Protein AF-A0A7X7J009-F1 (afdb_monomer)

Radius of gyration: 24.16 Å; Cα contacts (8 Å, |Δi|>4): 373; chains: 1; bounding box: 63×48×71 Å

pLDDT: mean 91.13, std 12.16, range [42.78, 98.75]

Mean predicted aligned error: 6.08 Å

Foldseek 3Di:
DPDPDDDLQDQDPCNLVVVVVVLVVQVVPPDPPDDDFRLSVQLVVLLVVVCVPPVPDDLDPSVPDGDPQSVVSVVLSVCVSVVPDLEQFEWAEEPQVQDTPDAQKDPWDDDDLKIKIKGLHFAFAADDPRHDPVSCVVVVSNRRHGPYKAAYADRPFAKKFKDWPHDGQDIGTNVCNNVIDGPCVGCPDPSNVLNNVLVVLVVLLVVLVVLLVVVVPDDDDDPDDDPSVPDHSVNSVVVSVVSVVVNVVSRGRDIIIIMIGGDDPPDDDD

Sequence (270 aa):
PEAKTYGYKYAAIDYDTTLEQYSRWLVGLKEPNVLVVDLYSTMNEHLRKRRTAQVSFSLQRDGIHPDPTGHWLMAQTLLTAWKAPNAAGGVQIDAGRGTVLAGQVTNLKKEGPGLFFEWQSPLPMPMDPKWDAESIRIEDVEEHLNEYRLAVKGLPPGRYRLVAGDEEFATVGAVQLAAGVSLLDFERFPANRAAARLLSLVHDRQRLLYAAWRRSVGKWTSTESDSLNRASVEDLKQQVEELDQQIDLLRQPQPIRLRIELIPAGSRPV

Solvent-accessible surface area (backbone atoms only — not comparable to full-atom values): 15483 Å² total; per-residue (Å²): 130,93,71,93,65,87,51,77,95,56,65,60,95,58,45,65,60,52,51,48,52,52,48,55,50,54,69,61,55,83,48,88,96,57,87,73,80,68,56,66,61,55,54,52,50,51,50,53,62,48,33,75,83,35,74,85,64,69,48,28,92,71,75,72,58,60,40,66,41,36,50,45,56,48,50,52,53,50,38,57,74,71,62,52,68,24,69,30,42,48,40,31,34,35,56,67,80,71,40,79,77,42,56,61,65,43,78,75,42,79,49,84,81,22,36,36,32,33,31,56,37,49,46,45,70,57,77,65,88,75,40,52,66,69,57,47,59,74,65,40,45,47,75,59,52,32,29,34,34,43,23,42,31,63,57,66,90,51,42,29,40,35,26,52,72,93,43,76,44,48,75,48,42,38,68,50,31,42,73,42,36,65,50,78,82,27,68,70,32,66,47,52,47,51,19,48,49,44,48,52,48,52,51,53,35,50,53,36,51,51,54,32,50,56,59,72,77,46,95,72,82,75,93,65,96,53,84,73,76,76,58,50,59,64,57,33,50,52,54,36,51,57,43,48,55,52,47,61,61,64,63,43,61,42,83,41,44,38,38,38,41,64,56,64,95,86,69,76,88,128

Nearest PDB structures (foldseek):
  7br2-assembly3_C  TM=8.650E-01  e=1.110E-12  Bacteroides thetaiotaomicron
  8trh-assembly1_2  TM=4.978E-01  e=4.891E+00  Homo sapiens
  5jo1-assembly1_B  TM=1.879E-01  e=9.391E-01  Arabidopsis thaliana
  4lga-assembly1_B  TM=1.752E-01  e=1.419E+00  Arabidopsis thaliana
  5vsr-assembly1_B  TM=1.694E-01  e=4.611E+00  Arabidopsis thaliana

Structure (mmCIF, N/CA/C/O backbone):
data_AF-A0A7X7J009-F1
#
_entry.id   AF-A0A7X7J009-F1
#
loop_
_atom_site.group_PDB
_atom_site.id
_atom_site.type_symbol
_atom_site.label_atom_id
_atom_site.label_alt_id
_atom_site.label_comp_id
_atom_site.label_asym_id
_atom_site.label_entity_id
_atom_site.label_seq_id
_atom_site.pdbx_PDB_ins_code
_atom_site.Cartn_x
_atom_site.Cartn_y
_atom_site.Cartn_z
_atom_site.occupancy
_atom_site.B_iso_or_equiv
_atom_site.auth_seq_id
_atom_site.auth_comp_id
_atom_site.auth_asym_id
_atom_site.auth_atom_id
_atom_site.pdbx_PDB_model_num
ATOM 1 N N . PRO A 1 1 ? 13.047 0.053 -42.988 1.00 58.31 1 PRO A N 1
ATOM 2 C CA . PRO A 1 1 ? 13.381 1.448 -43.371 1.00 58.31 1 PRO A CA 1
ATOM 3 C C . PRO A 1 1 ? 14.857 1.768 -43.087 1.00 58.31 1 PRO A C 1
ATOM 5 O O . PRO A 1 1 ? 15.368 1.338 -42.059 1.00 58.31 1 PRO A O 1
ATOM 8 N N . GLU A 1 2 ? 15.540 2.483 -43.990 1.00 67.38 2 GLU A N 1
ATOM 9 C CA . GLU A 1 2 ? 16.923 2.946 -43.783 1.00 67.38 2 GLU A CA 1
ATOM 10 C C . GLU A 1 2 ? 16.966 4.004 -42.666 1.00 67.38 2 GLU A C 1
ATOM 12 O O . GLU A 1 2 ? 16.662 5.179 -42.884 1.00 67.38 2 GLU A O 1
ATOM 17 N N . ALA A 1 3 ? 17.292 3.592 -41.440 1.00 65.38 3 ALA A N 1
ATOM 18 C CA . ALA A 1 3 ? 17.418 4.511 -40.315 1.00 65.38 3 ALA A CA 1
ATOM 19 C C . ALA A 1 3 ? 18.779 5.223 -40.367 1.00 65.38 3 ALA A C 1
ATOM 21 O O . ALA A 1 3 ? 19.830 4.588 -40.307 1.00 65.38 3 ALA A O 1
ATOM 22 N N . LYS A 1 4 ? 18.762 6.560 -40.449 1.00 71.69 4 LYS A N 1
ATOM 23 C CA . LYS A 1 4 ? 19.977 7.397 -40.382 1.00 71.69 4 LYS A CA 1
ATOM 24 C C . LYS A 1 4 ? 20.566 7.470 -38.969 1.00 71.69 4 LYS A C 1
ATOM 26 O O . LYS A 1 4 ? 21.747 7.761 -38.811 1.00 71.69 4 LYS A O 1
ATOM 31 N N . THR A 1 5 ? 19.746 7.219 -37.951 1.00 67.19 5 THR A N 1
ATOM 32 C CA . THR A 1 5 ? 20.115 7.211 -36.534 1.00 67.19 5 THR A CA 1
ATOM 33 C C . THR A 1 5 ? 19.303 6.144 -35.803 1.00 67.19 5 THR A C 1
ATOM 35 O O . THR A 1 5 ? 18.111 5.986 -36.055 1.00 67.19 5 THR A O 1
ATOM 38 N N . TYR A 1 6 ? 19.945 5.432 -34.877 1.00 64.62 6 TYR A N 1
ATOM 39 C CA . TYR A 1 6 ? 19.297 4.471 -33.982 1.00 64.62 6 TYR A CA 1
ATOM 40 C C . TYR A 1 6 ? 19.275 5.046 -32.562 1.00 64.62 6 TYR A C 1
ATOM 42 O O . TYR A 1 6 ? 20.266 5.625 -32.115 1.00 64.62 6 TYR A O 1
ATOM 50 N N . GLY A 1 7 ? 18.159 4.909 -31.844 1.00 66.81 7 GLY A N 1
ATOM 51 C CA . GLY A 1 7 ? 18.065 5.307 -30.438 1.00 66.81 7 GLY A CA 1
ATOM 52 C C . GLY A 1 7 ? 16.639 5.599 -29.981 1.00 66.81 7 GLY A C 1
ATOM 53 O O . GLY A 1 7 ? 15.728 5.695 -30.797 1.00 66.81 7 GLY A O 1
ATOM 54 N N . TYR A 1 8 ? 16.465 5.797 -28.670 1.00 68.00 8 TYR A N 1
ATOM 55 C CA . TYR A 1 8 ? 15.154 5.960 -28.023 1.00 68.00 8 TYR A CA 1
ATOM 56 C C . TYR A 1 8 ? 14.292 7.085 -28.625 1.00 68.00 8 TYR A C 1
ATOM 58 O O . TYR A 1 8 ? 13.071 7.011 -28.634 1.00 68.00 8 TYR A O 1
ATOM 66 N N . LYS A 1 9 ? 14.939 8.113 -29.186 1.00 71.00 9 LYS A N 1
ATOM 67 C CA . LYS A 1 9 ? 14.285 9.254 -29.843 1.00 71.00 9 LYS A CA 1
ATOM 68 C C . LYS A 1 9 ? 13.575 8.886 -31.153 1.00 71.00 9 LYS A C 1
ATOM 70 O O . LYS A 1 9 ? 12.750 9.661 -31.621 1.00 71.00 9 LYS A O 1
ATOM 75 N N . TYR A 1 10 ? 13.920 7.742 -31.746 1.00 73.19 10 TYR A N 1
ATOM 76 C CA . TYR A 1 10 ? 13.411 7.252 -33.027 1.00 73.19 10 TYR A CA 1
ATOM 77 C C . TYR A 1 10 ? 13.214 5.732 -32.947 1.00 73.19 10 TYR A C 1
ATOM 79 O O . TYR A 1 10 ? 13.904 4.968 -33.625 1.00 73.19 10 TYR A O 1
ATOM 87 N N . ALA A 1 11 ? 12.322 5.285 -32.059 1.00 66.25 11 ALA A N 1
ATOM 88 C CA . ALA A 1 11 ? 12.014 3.865 -31.917 1.00 66.25 11 ALA A CA 1
ATOM 89 C C . ALA A 1 11 ? 11.541 3.269 -33.256 1.00 66.25 11 ALA A C 1
ATOM 91 O O . ALA A 1 11 ? 10.806 3.908 -34.013 1.00 66.25 11 ALA A O 1
ATOM 92 N N . ALA A 1 12 ? 11.980 2.044 -33.555 1.00 73.00 12 ALA A N 1
ATOM 93 C CA . ALA A 1 12 ? 11.512 1.324 -34.734 1.00 73.00 12 ALA A CA 1
ATOM 94 C C . ALA A 1 12 ? 9.990 1.102 -34.650 1.00 73.00 12 ALA A C 1
ATOM 96 O O . ALA A 1 12 ? 9.449 0.894 -33.565 1.00 73.00 12 ALA A O 1
ATOM 97 N N . ILE A 1 13 ? 9.298 1.143 -35.793 1.00 76.75 13 ILE A N 1
ATOM 98 C CA . ILE A 1 13 ? 7.826 1.019 -35.856 1.00 76.75 13 ILE A CA 1
ATOM 99 C C . ILE A 1 13 ? 7.351 -0.323 -35.270 1.00 76.75 13 ILE A C 1
ATOM 101 O O . ILE A 1 13 ? 6.294 -0.399 -34.656 1.00 76.75 13 ILE A O 1
ATOM 105 N N . ASP A 1 14 ? 8.154 -1.366 -35.437 1.00 83.38 14 ASP A N 1
ATOM 106 C CA . ASP A 1 14 ? 7.944 -2.744 -34.995 1.00 83.38 14 ASP A CA 1
ATOM 107 C C . ASP A 1 14 ? 8.752 -3.096 -33.732 1.00 83.38 14 ASP A C 1
ATOM 109 O O . ASP A 1 14 ? 8.944 -4.271 -33.408 1.00 83.38 14 ASP A O 1
ATOM 113 N N . TYR A 1 15 ? 9.235 -2.086 -32.998 1.00 84.94 15 TYR A N 1
ATOM 114 C CA . TYR A 1 15 ? 10.041 -2.306 -31.798 1.00 84.94 15 TYR A CA 1
ATOM 115 C C . TYR A 1 15 ? 9.293 -3.144 -30.754 1.00 84.94 15 TYR A C 1
ATOM 117 O O . TYR A 1 15 ? 9.857 -4.090 -30.210 1.00 84.94 15 TYR A O 1
ATOM 125 N N . ASP A 1 16 ? 8.004 -2.872 -30.539 1.00 89.06 16 ASP A N 1
ATOM 126 C CA . ASP A 1 16 ? 7.182 -3.645 -29.602 1.00 89.06 16 ASP A CA 1
ATOM 127 C C . ASP A 1 16 ? 6.993 -5.106 -30.053 1.00 89.06 16 ASP A C 1
ATOM 129 O O . ASP A 1 16 ? 7.081 -6.019 -29.239 1.00 89.06 16 ASP A O 1
ATOM 133 N N . THR A 1 17 ? 6.866 -5.360 -31.363 1.00 91.88 17 THR A N 1
ATOM 134 C CA . THR A 1 17 ? 6.834 -6.725 -31.921 1.00 91.88 17 THR A CA 1
ATOM 135 C C . THR A 1 17 ? 8.141 -7.474 -31.665 1.00 91.88 17 THR A C 1
ATOM 137 O O . THR A 1 17 ? 8.136 -8.680 -31.417 1.00 91.88 17 THR A O 1
ATOM 140 N N . THR A 1 18 ? 9.274 -6.772 -31.694 1.00 91.38 18 THR A N 1
ATOM 141 C CA . THR A 1 18 ? 10.568 -7.357 -31.321 1.00 91.38 18 THR A CA 1
ATOM 142 C C . THR A 1 18 ? 10.607 -7.699 -29.828 1.00 91.38 18 THR A C 1
ATOM 144 O O . THR A 1 18 ? 11.034 -8.795 -29.463 1.00 91.38 18 THR A O 1
ATOM 147 N N . LEU A 1 19 ? 10.125 -6.803 -28.959 1.00 93.44 19 LEU A N 1
ATOM 148 C CA . LEU A 1 19 ? 10.032 -7.062 -27.518 1.00 93.44 19 LEU A CA 1
ATOM 149 C C . LEU A 1 19 ? 9.102 -8.242 -27.199 1.00 93.44 19 LEU A C 1
ATOM 151 O O . LEU A 1 19 ? 9.438 -9.056 -26.340 1.00 93.44 19 LEU A O 1
ATOM 155 N N . GLU A 1 20 ? 7.996 -8.391 -27.930 1.00 95.50 20 GLU A N 1
ATOM 156 C CA . GLU A 1 20 ? 7.095 -9.539 -27.809 1.00 95.50 20 GLU A CA 1
ATOM 157 C C . GLU A 1 20 ? 7.818 -10.861 -28.095 1.00 95.50 20 GLU A C 1
ATOM 159 O O . GLU A 1 20 ? 7.680 -11.828 -27.344 1.00 95.50 20 GLU A O 1
ATOM 164 N N . GLN A 1 21 ? 8.615 -10.917 -29.168 1.00 95.75 21 GLN A N 1
ATOM 165 C CA . GLN A 1 21 ? 9.375 -12.119 -29.521 1.00 95.75 21 GLN A CA 1
ATOM 166 C C . GLN A 1 21 ? 10.389 -12.486 -28.434 1.00 95.75 21 GLN A C 1
ATOM 168 O O . GLN A 1 21 ? 10.490 -13.660 -28.071 1.00 95.75 21 GLN A O 1
ATOM 173 N N . TYR A 1 22 ? 11.093 -11.497 -27.872 1.00 95.50 22 TYR A N 1
ATOM 174 C CA . TYR A 1 22 ? 11.998 -11.728 -26.747 1.00 95.50 22 TYR A CA 1
ATOM 175 C C . TYR A 1 22 ? 11.259 -12.185 -25.491 1.00 95.50 22 TYR A C 1
ATOM 177 O O . TYR A 1 22 ? 11.723 -13.121 -24.844 1.00 95.50 22 TYR A O 1
ATOM 185 N N . SER A 1 23 ? 10.107 -11.588 -25.165 1.00 95.81 23 SER A N 1
ATOM 186 C CA . SER A 1 23 ? 9.283 -12.041 -24.039 1.00 95.81 23 SER A CA 1
ATOM 187 C C . SER A 1 23 ? 8.868 -13.505 -24.221 1.00 95.81 23 SER A C 1
ATOM 189 O O . SER A 1 23 ? 9.154 -14.336 -23.359 1.00 95.81 23 SER A O 1
ATOM 191 N N . ARG A 1 24 ? 8.306 -13.869 -25.383 1.00 95.81 24 ARG A N 1
ATOM 192 C CA . ARG A 1 24 ? 7.910 -15.256 -25.686 1.00 95.81 24 ARG A CA 1
ATOM 193 C C . ARG A 1 24 ? 9.080 -16.231 -25.587 1.00 95.81 24 ARG A C 1
ATOM 195 O O . ARG A 1 24 ? 8.908 -17.333 -25.070 1.00 95.81 24 ARG A O 1
ATOM 202 N N . TRP A 1 25 ? 10.256 -15.839 -26.076 1.00 95.75 25 TRP A N 1
ATOM 203 C CA . TRP A 1 25 ? 11.460 -16.655 -25.958 1.00 95.75 25 TRP A CA 1
ATOM 204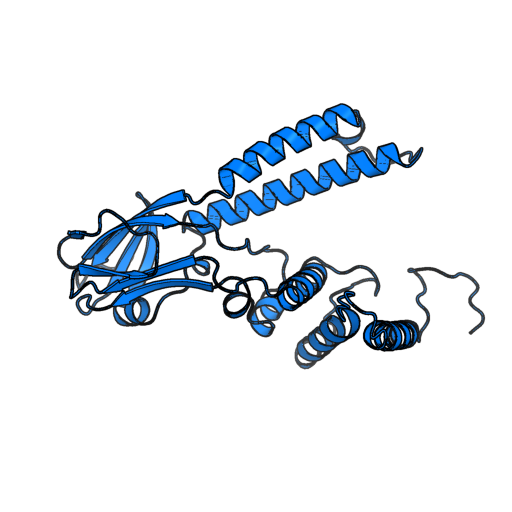 C C . TRP A 1 25 ? 11.869 -16.849 -24.494 1.00 95.75 25 TRP A C 1
ATOM 206 O O . TRP A 1 25 ? 12.033 -17.992 -24.076 1.00 95.75 25 TRP A O 1
ATOM 216 N N . LEU A 1 26 ? 11.954 -15.768 -23.707 1.00 94.56 26 LEU A N 1
ATOM 217 C CA . LEU A 1 26 ? 12.319 -15.814 -22.287 1.00 94.56 26 LEU A CA 1
ATOM 218 C C . LEU A 1 26 ? 11.328 -16.645 -21.468 1.00 94.56 26 LEU A C 1
ATOM 220 O O . LEU A 1 26 ? 11.747 -17.505 -20.704 1.00 94.56 26 LEU A O 1
ATOM 224 N N . VAL A 1 27 ? 10.021 -16.445 -21.646 1.00 92.94 27 VAL A N 1
ATOM 225 C CA . VAL A 1 27 ? 8.976 -17.240 -20.971 1.00 92.94 27 VAL A CA 1
ATOM 226 C C . VAL A 1 27 ? 9.033 -18.713 -21.399 1.00 92.94 27 VAL A C 1
ATOM 228 O O . VAL A 1 27 ? 8.697 -19.609 -20.626 1.00 92.94 27 VAL A O 1
ATOM 231 N N . GLY A 1 28 ? 9.493 -18.981 -22.623 1.00 93.12 28 GLY A N 1
ATOM 232 C CA . GLY A 1 28 ? 9.738 -20.325 -23.137 1.00 93.12 28 GLY A CA 1
ATOM 233 C C . GLY A 1 28 ? 10.983 -21.014 -22.567 1.00 93.12 28 GLY A C 1
ATOM 234 O O . GLY A 1 28 ? 11.098 -22.234 -22.722 1.00 93.12 28 GLY A O 1
ATOM 235 N N . LEU A 1 29 ? 11.893 -20.285 -21.902 1.00 87.00 29 LEU A N 1
ATOM 236 C CA . LEU A 1 29 ? 13.066 -20.850 -21.231 1.00 87.00 29 LEU A CA 1
ATOM 237 C C . LEU A 1 29 ? 12.603 -21.646 -20.005 1.00 87.00 29 LEU A C 1
ATOM 239 O O . LEU A 1 29 ? 12.497 -21.133 -18.895 1.00 87.00 29 LEU A O 1
ATOM 243 N N . LYS A 1 30 ? 12.308 -22.932 -20.207 1.00 82.38 30 LYS A N 1
ATOM 244 C CA . LYS A 1 30 ? 11.990 -23.894 -19.139 1.00 82.38 30 LYS A CA 1
ATOM 245 C C . LYS A 1 30 ? 13.258 -24.321 -18.391 1.00 82.38 30 LYS A C 1
ATOM 247 O O . LYS A 1 30 ? 13.535 -25.512 -18.264 1.00 82.38 30 LYS A O 1
ATOM 252 N N . GLU A 1 31 ? 14.035 -23.348 -17.931 1.00 90.69 31 GLU A N 1
ATOM 253 C CA . GLU A 1 31 ? 15.285 -23.585 -17.218 1.00 90.69 31 GLU A CA 1
ATOM 254 C C . GLU A 1 31 ? 15.005 -23.962 -15.755 1.00 90.69 31 GLU A C 1
ATOM 256 O O . GLU A 1 31 ? 14.273 -23.248 -15.056 1.00 90.69 31 GLU A O 1
ATOM 261 N N . PRO A 1 32 ? 15.566 -25.077 -15.254 1.00 91.69 32 PRO A N 1
ATOM 262 C CA . PRO A 1 32 ? 15.406 -25.462 -13.860 1.00 91.69 32 PRO A CA 1
ATOM 263 C C . PRO A 1 32 ? 15.857 -24.345 -12.911 1.00 91.69 32 PRO A C 1
ATOM 265 O O . PRO A 1 32 ? 16.953 -23.806 -13.044 1.00 91.69 32 PRO A O 1
ATOM 268 N N . ASN A 1 33 ? 15.031 -24.044 -11.906 1.00 90.06 33 ASN A N 1
ATOM 269 C CA . ASN A 1 33 ? 15.293 -23.033 -10.871 1.00 90.06 33 ASN A CA 1
ATOM 270 C C . ASN A 1 33 ? 15.408 -21.579 -11.368 1.00 90.06 33 ASN A C 1
ATOM 272 O O . ASN A 1 33 ? 15.871 -20.721 -10.618 1.00 90.06 33 ASN A O 1
ATOM 276 N N . VAL A 1 34 ? 14.957 -21.276 -12.588 1.00 92.25 34 VAL A N 1
ATOM 277 C CA . VAL A 1 34 ? 14.861 -19.899 -13.089 1.00 92.25 34 VAL A CA 1
ATOM 278 C C . VAL A 1 34 ? 13.397 -19.466 -13.093 1.00 92.25 34 VAL A C 1
ATOM 280 O O . VAL A 1 34 ? 12.562 -20.058 -13.773 1.00 92.25 34 VAL A O 1
ATOM 283 N N . LEU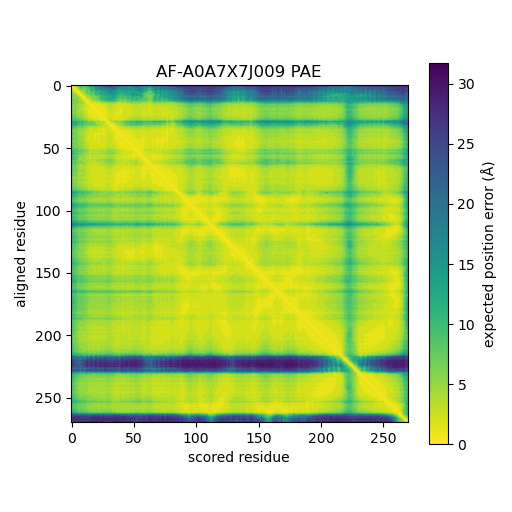 A 1 35 ? 13.076 -18.416 -12.333 1.00 92.69 35 LEU A N 1
ATOM 284 C CA . LEU A 1 35 ? 11.775 -17.753 -12.406 1.00 92.69 35 LEU A CA 1
ATOM 285 C C . LEU A 1 35 ? 11.831 -16.664 -13.478 1.00 92.69 35 LEU A C 1
ATOM 287 O O . LEU A 1 35 ? 12.577 -15.695 -13.339 1.00 92.69 35 LEU A O 1
ATOM 291 N N . VAL A 1 36 ? 11.008 -16.804 -14.514 1.00 94.69 36 VAL A N 1
ATOM 292 C CA . VAL A 1 36 ? 10.804 -15.767 -15.529 1.00 94.69 36 VAL A CA 1
ATOM 293 C C . VAL A 1 36 ? 9.472 -15.071 -15.265 1.00 94.69 36 VAL A C 1
ATOM 295 O O . VAL A 1 36 ? 8.445 -15.730 -15.117 1.00 94.69 36 VAL A O 1
ATOM 298 N N . VAL A 1 37 ? 9.494 -13.738 -15.204 1.00 95.69 37 VAL A N 1
ATOM 299 C CA . VAL A 1 37 ? 8.310 -12.896 -14.983 1.00 95.69 37 VAL A CA 1
ATOM 300 C C . VAL A 1 37 ? 8.058 -12.049 -16.228 1.00 95.69 37 VAL A C 1
ATOM 302 O O . VAL A 1 37 ? 8.908 -11.251 -16.622 1.00 95.69 37 VAL A O 1
ATOM 305 N N . ASP A 1 38 ? 6.893 -12.220 -16.853 1.00 95.94 38 ASP A N 1
ATOM 306 C CA . ASP A 1 38 ? 6.542 -11.558 -18.113 1.00 95.94 38 ASP A CA 1
ATOM 307 C C . ASP A 1 38 ? 5.973 -10.150 -17.890 1.00 95.94 38 ASP A C 1
ATOM 309 O O . ASP A 1 38 ? 4.764 -9.917 -17.912 1.00 95.94 38 ASP A O 1
ATOM 313 N N . LEU A 1 39 ? 6.868 -9.184 -17.680 1.00 96.31 39 LEU A N 1
ATOM 314 C CA . LEU A 1 39 ? 6.481 -7.776 -17.561 1.00 96.31 39 LEU A CA 1
ATOM 315 C C . LEU A 1 39 ? 5.877 -7.225 -18.862 1.00 96.31 39 LEU A C 1
ATOM 317 O O . LEU A 1 39 ? 5.008 -6.355 -18.804 1.00 96.31 39 LEU A O 1
ATOM 321 N N . TYR A 1 40 ? 6.313 -7.731 -20.022 1.00 96.12 40 TYR A N 1
ATOM 322 C CA . TYR A 1 40 ? 5.851 -7.260 -21.328 1.00 96.12 40 TYR A CA 1
ATOM 323 C C . TYR A 1 40 ? 4.343 -7.470 -21.482 1.00 96.12 40 TYR A C 1
ATOM 325 O O . TYR A 1 40 ? 3.614 -6.517 -21.773 1.00 96.12 40 TYR A O 1
ATOM 333 N N . SER A 1 41 ? 3.865 -8.697 -21.253 1.00 96.56 41 SER A N 1
ATOM 334 C CA . SER A 1 41 ? 2.443 -9.013 -21.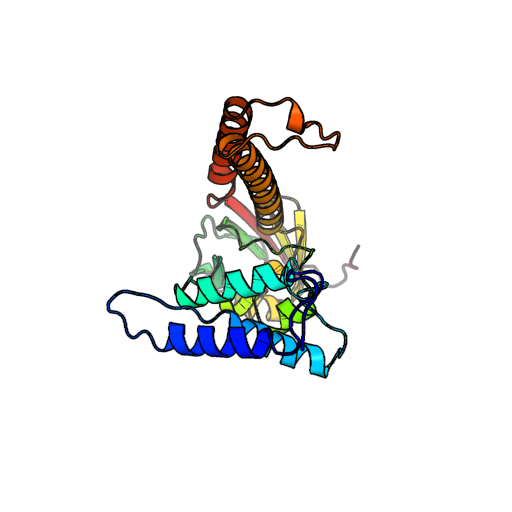411 1.00 96.56 41 SER A CA 1
ATOM 335 C C . SER A 1 41 ? 1.588 -8.280 -20.383 1.00 96.56 41 SER A C 1
ATOM 337 O O . SER A 1 41 ? 0.567 -7.700 -20.759 1.00 96.56 41 SER A O 1
ATOM 339 N N . THR A 1 42 ? 2.021 -8.231 -19.117 1.00 96.19 42 THR A N 1
ATOM 340 C CA . THR A 1 42 ? 1.269 -7.560 -18.045 1.00 96.19 42 THR A CA 1
ATOM 341 C C . THR A 1 42 ? 1.109 -6.064 -18.305 1.00 96.19 42 THR A C 1
ATOM 343 O O . THR A 1 42 ? -0.005 -5.539 -18.249 1.00 96.19 42 THR A O 1
ATOM 346 N N . MET A 1 43 ? 2.191 -5.363 -18.661 1.00 96.81 43 MET A N 1
ATOM 347 C CA . MET A 1 43 ? 2.117 -3.929 -18.959 1.00 96.81 43 MET A CA 1
ATOM 348 C C . MET A 1 43 ? 1.239 -3.647 -20.185 1.00 96.81 43 MET A C 1
ATOM 350 O O . MET A 1 43 ? 0.419 -2.725 -20.157 1.00 96.81 43 MET A O 1
ATOM 354 N N . ASN A 1 44 ? 1.353 -4.456 -21.244 1.00 96.12 44 ASN A N 1
ATOM 355 C CA . ASN A 1 44 ? 0.536 -4.299 -22.448 1.00 96.12 44 ASN A CA 1
ATOM 356 C C . ASN A 1 44 ? -0.945 -4.621 -22.213 1.00 96.12 44 ASN A C 1
ATOM 358 O O . ASN A 1 44 ? -1.818 -3.978 -22.801 1.00 96.12 44 ASN A O 1
ATOM 362 N N . GLU A 1 45 ? -1.262 -5.588 -21.353 1.00 97.50 45 GLU A N 1
ATOM 363 C CA . GLU A 1 45 ? -2.641 -5.855 -20.948 1.00 97.50 45 GLU A CA 1
ATOM 364 C C . GLU A 1 45 ? -3.242 -4.682 -20.179 1.00 97.50 45 GLU A C 1
ATOM 366 O O . GLU A 1 45 ? -4.346 -4.238 -20.509 1.00 97.50 45 GLU A O 1
ATOM 371 N N . HIS A 1 46 ? -2.506 -4.133 -19.216 1.00 97.88 46 HIS A N 1
ATOM 372 C CA . HIS A 1 46 ? -2.958 -2.962 -18.479 1.00 97.88 46 HIS A CA 1
ATOM 373 C C . HIS A 1 46 ? -3.176 -1.756 -19.406 1.00 97.88 46 HIS A C 1
ATOM 375 O O . HIS A 1 46 ? -4.220 -1.102 -19.348 1.00 97.88 46 HIS A O 1
ATOM 381 N N . LEU A 1 47 ? -2.242 -1.494 -20.329 1.00 97.06 47 LEU A N 1
ATOM 382 C CA . LEU A 1 47 ? -2.397 -0.450 -21.348 1.00 97.06 47 LEU A CA 1
ATOM 383 C C . LEU A 1 47 ? -3.658 -0.657 -22.192 1.00 97.06 47 LEU A C 1
ATOM 385 O O . LEU A 1 47 ? -4.389 0.306 -22.430 1.00 97.06 47 LEU A O 1
ATOM 389 N N . ARG A 1 48 ? -3.945 -1.894 -22.621 1.00 97.50 48 ARG A N 1
ATOM 390 C CA . ARG A 1 48 ? -5.177 -2.225 -23.355 1.00 97.50 48 ARG A CA 1
ATOM 391 C C . ARG A 1 48 ? -6.423 -1.893 -22.534 1.00 97.50 48 ARG A C 1
ATOM 393 O O . ARG A 1 48 ? -7.299 -1.215 -23.064 1.00 97.50 48 ARG A O 1
ATOM 400 N N . LYS A 1 49 ? -6.477 -2.294 -21.256 1.00 97.81 49 LYS A N 1
ATOM 401 C CA . LYS A 1 49 ? -7.589 -1.972 -20.337 1.00 97.81 49 LYS A CA 1
ATOM 402 C C . LYS A 1 49 ? -7.772 -0.461 -20.190 1.00 97.81 49 LYS A C 1
ATOM 404 O O . LYS A 1 49 ? -8.869 0.051 -20.361 1.00 97.81 49 LYS A O 1
ATOM 409 N N . ARG A 1 50 ? -6.694 0.287 -19.956 1.00 97.75 50 ARG A N 1
ATOM 410 C CA . ARG A 1 50 ? -6.758 1.749 -19.804 1.00 97.75 50 ARG A CA 1
ATOM 411 C C . ARG A 1 50 ? -7.199 2.476 -21.065 1.00 97.75 50 ARG A C 1
ATOM 413 O O . ARG A 1 50 ? -7.943 3.454 -20.992 1.00 97.75 50 ARG A O 1
ATOM 420 N N . ARG A 1 51 ? -6.777 1.983 -22.228 1.00 97.44 51 ARG A N 1
ATOM 421 C CA . ARG A 1 51 ? -7.108 2.583 -23.522 1.00 97.44 51 ARG A CA 1
ATOM 422 C C . ARG A 1 51 ? -8.539 2.329 -23.982 1.00 97.44 51 ARG A C 1
ATOM 424 O O . ARG A 1 51 ? -8.973 3.026 -24.896 1.00 97.44 51 ARG A O 1
ATOM 431 N N . THR A 1 52 ? -9.298 1.434 -23.338 1.00 96.62 52 THR A N 1
ATOM 432 C CA . THR A 1 52 ? -10.746 1.331 -23.602 1.00 96.62 52 THR A CA 1
ATOM 433 C C . THR A 1 52 ? -11.492 2.585 -23.146 1.00 96.62 52 THR A C 1
ATOM 435 O O . THR A 1 52 ? -12.460 2.975 -23.791 1.00 96.62 52 THR A O 1
ATOM 438 N N . ALA A 1 53 ? -11.039 3.225 -22.061 1.00 95.62 53 ALA A N 1
ATOM 439 C CA . ALA A 1 53 ? -11.618 4.462 -21.535 1.00 95.62 53 ALA A CA 1
ATOM 440 C C . ALA A 1 53 ? -10.871 5.718 -22.017 1.00 95.62 53 ALA A C 1
ATOM 442 O O . ALA A 1 53 ? -11.493 6.741 -22.294 1.00 95.62 53 ALA A O 1
ATOM 443 N N . GLN A 1 54 ? -9.542 5.650 -22.145 1.00 96.31 54 GLN A N 1
ATOM 444 C CA . GLN A 1 54 ? -8.704 6.784 -22.535 1.00 96.31 54 GLN A CA 1
ATOM 445 C C . GLN A 1 54 ? -7.650 6.358 -23.563 1.00 96.31 54 GLN A C 1
ATOM 447 O O . GLN A 1 54 ? -6.552 5.933 -23.212 1.00 96.31 54 GLN A O 1
ATOM 452 N N . VAL A 1 55 ? -7.955 6.528 -24.852 1.00 95.88 55 VAL A N 1
ATOM 453 C CA . VAL A 1 55 ? -7.084 6.110 -25.973 1.00 95.88 55 VAL A CA 1
ATOM 454 C C . VAL A 1 55 ? -5.663 6.689 -25.880 1.00 95.88 55 VAL A C 1
ATOM 456 O O . VAL A 1 55 ? -4.698 6.017 -26.235 1.00 95.88 55 VAL A O 1
ATOM 459 N N . SER A 1 56 ? -5.517 7.915 -25.368 1.00 94.88 56 SER A N 1
ATOM 460 C CA . SER A 1 56 ? -4.225 8.595 -25.198 1.00 94.88 56 SER A CA 1
ATOM 461 C C . SER A 1 56 ? -3.446 8.179 -23.946 1.00 94.88 56 SER A C 1
ATOM 463 O O . SER A 1 56 ? -2.355 8.701 -23.718 1.00 94.88 56 SER A O 1
ATOM 465 N N . PHE A 1 57 ? -3.978 7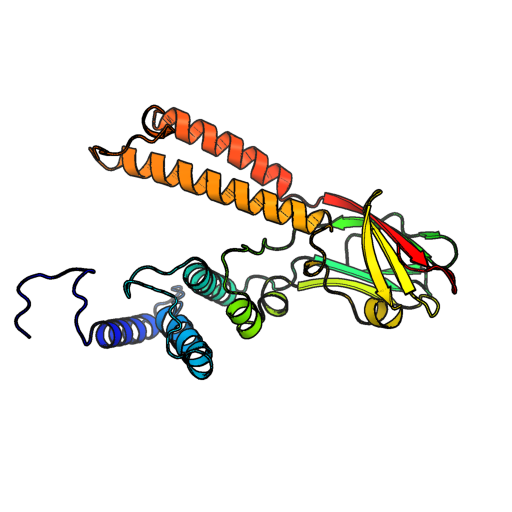.265 -23.126 1.00 97.00 57 PHE A N 1
ATOM 466 C CA . PHE A 1 57 ? -3.284 6.792 -21.935 1.00 97.00 57 PHE A CA 1
ATOM 467 C C . PHE A 1 57 ? -1.950 6.138 -22.311 1.00 97.00 57 PHE A C 1
ATOM 469 O O . PHE A 1 57 ? -1.844 5.365 -23.276 1.00 97.00 57 PHE A O 1
ATOM 476 N N . SER A 1 58 ? -0.921 6.448 -21.531 1.00 95.00 58 SER A N 1
ATOM 477 C CA . SER A 1 58 ? 0.403 5.863 -21.666 1.00 95.00 58 SER A CA 1
ATOM 478 C C . SER A 1 58 ? 1.041 5.729 -20.295 1.00 95.00 58 SER A C 1
ATOM 480 O O . SER A 1 58 ? 0.931 6.643 -19.486 1.00 95.00 58 SER A O 1
ATOM 482 N N . LEU A 1 59 ? 1.747 4.621 -20.089 1.00 95.75 59 LEU A N 1
ATOM 483 C CA . LEU A 1 59 ? 2.667 4.427 -18.970 1.00 95.75 59 LEU A CA 1
ATOM 484 C C . LEU A 1 59 ? 4.076 4.929 -19.313 1.00 95.75 59 LEU A C 1
ATOM 486 O O . LEU A 1 59 ? 4.933 4.956 -18.449 1.00 95.75 59 LEU A O 1
ATOM 490 N N . GLN A 1 60 ? 4.347 5.261 -20.581 1.00 91.94 60 GLN A N 1
ATOM 491 C CA . GLN A 1 60 ? 5.672 5.601 -21.111 1.00 91.94 60 GLN A CA 1
ATOM 492 C C . GLN A 1 60 ? 5.524 6.732 -22.132 1.00 91.94 60 GLN A C 1
ATOM 494 O O . GLN A 1 60 ? 5.162 6.509 -23.290 1.00 91.94 60 GLN A O 1
ATOM 499 N N . ARG A 1 61 ? 5.745 7.984 -21.719 1.00 87.12 61 ARG A N 1
ATOM 500 C CA . ARG A 1 61 ? 5.456 9.153 -22.580 1.00 87.12 61 ARG A CA 1
ATOM 501 C C . ARG A 1 61 ? 6.367 9.235 -23.804 1.00 87.12 61 ARG A C 1
ATOM 503 O O . ARG A 1 61 ? 5.939 9.736 -24.837 1.00 87.12 61 ARG A O 1
ATOM 510 N N . ASP A 1 62 ? 7.591 8.733 -23.689 1.00 85.62 62 ASP A N 1
ATOM 511 C CA . ASP A 1 62 ? 8.564 8.636 -24.781 1.00 85.62 62 ASP A CA 1
ATOM 512 C C . ASP A 1 62 ? 8.588 7.249 -25.448 1.00 85.62 62 ASP A C 1
ATOM 514 O O . ASP A 1 62 ? 9.454 6.972 -26.273 1.00 85.62 62 ASP A O 1
ATOM 518 N N . GLY A 1 63 ? 7.643 6.375 -25.080 1.00 84.19 63 GLY A N 1
ATOM 519 C CA . GLY A 1 63 ? 7.541 5.003 -25.569 1.00 84.19 63 GLY A CA 1
ATOM 520 C C . GLY A 1 63 ? 8.545 4.022 -24.961 1.00 84.19 63 GLY A C 1
ATOM 521 O O . GLY A 1 63 ? 8.552 2.866 -25.373 1.00 84.19 63 GLY A O 1
ATOM 522 N N . ILE A 1 64 ? 9.400 4.451 -24.021 1.00 85.94 64 ILE A N 1
ATOM 523 C CA . ILE A 1 64 ? 10.486 3.617 -23.486 1.00 85.94 64 ILE A CA 1
ATOM 524 C C . ILE A 1 64 ? 10.540 3.636 -21.957 1.00 85.94 64 ILE A C 1
ATOM 526 O O . ILE A 1 64 ? 10.604 2.568 -21.352 1.00 85.94 64 ILE A O 1
ATOM 530 N N . HIS A 1 65 ? 10.486 4.797 -21.306 1.00 91.12 65 HIS A N 1
ATOM 531 C CA . HIS A 1 65 ? 10.682 4.900 -19.856 1.00 91.12 65 HIS A CA 1
ATOM 532 C C . HIS A 1 65 ? 9.346 4.908 -19.108 1.00 91.12 65 HIS A C 1
ATOM 534 O O . HIS A 1 65 ? 8.546 5.824 -19.332 1.00 91.12 65 HIS A O 1
ATOM 540 N N . PRO A 1 66 ? 9.075 3.910 -18.240 1.00 96.12 66 PRO A N 1
ATOM 541 C CA . PRO A 1 66 ? 7.857 3.890 -17.446 1.00 96.12 66 PRO A CA 1
ATOM 542 C C . PRO A 1 66 ? 7.771 5.100 -16.516 1.00 96.12 66 PRO A C 1
ATOM 544 O O . PRO A 1 66 ? 8.760 5.542 -15.935 1.00 96.12 66 PRO A O 1
ATOM 547 N N . ASP A 1 67 ? 6.571 5.637 -16.369 1.00 96.81 67 ASP A N 1
ATOM 548 C CA . ASP A 1 67 ? 6.233 6.597 -15.334 1.00 96.81 67 ASP A CA 1
ATOM 549 C C . ASP A 1 67 ? 6.080 5.881 -13.970 1.00 96.81 67 ASP A C 1
ATOM 551 O O . ASP A 1 67 ? 6.241 4.655 -13.887 1.00 96.81 67 ASP A O 1
ATOM 555 N N . PRO A 1 68 ? 5.792 6.602 -12.869 1.00 97.00 68 PRO A N 1
ATOM 556 C CA . PRO A 1 68 ? 5.622 5.976 -11.559 1.00 97.00 68 PRO A CA 1
ATOM 557 C C . PRO A 1 68 ? 4.576 4.853 -11.530 1.00 97.00 68 PRO A C 1
ATOM 559 O O . PRO A 1 68 ? 4.791 3.847 -10.855 1.00 97.00 68 PRO A O 1
ATOM 562 N N . THR A 1 69 ? 3.481 4.981 -12.285 1.00 97.62 69 THR A N 1
ATOM 563 C CA . THR A 1 69 ? 2.449 3.938 -12.392 1.00 97.62 69 THR A CA 1
ATOM 564 C C . THR A 1 69 ? 2.990 2.725 -13.139 1.00 97.62 69 THR A C 1
ATOM 566 O O . THR A 1 69 ? 2.802 1.595 -12.703 1.00 97.62 69 THR A O 1
ATOM 569 N N . GLY A 1 70 ? 3.710 2.936 -14.243 1.00 97.81 70 GLY A N 1
ATOM 570 C CA . GLY A 1 70 ? 4.347 1.857 -14.994 1.00 97.81 70 GLY A CA 1
ATOM 571 C C . GLY A 1 70 ? 5.377 1.093 -14.159 1.00 97.81 70 GLY A C 1
ATOM 572 O O . GLY A 1 70 ? 5.379 -0.136 -14.161 1.00 97.81 70 GLY A O 1
ATOM 573 N N . HIS A 1 71 ? 6.197 1.803 -13.380 1.00 97.62 71 HIS A N 1
ATOM 574 C CA . HIS A 1 71 ? 7.121 1.183 -12.427 1.00 97.62 71 HIS A CA 1
ATOM 575 C C . HIS A 1 71 ? 6.396 0.395 -11.327 1.00 97.62 71 HIS A C 1
ATOM 577 O O . HIS A 1 71 ? 6.846 -0.695 -10.972 1.00 97.62 71 HIS A O 1
ATOM 583 N N . TRP A 1 72 ? 5.264 0.895 -10.825 1.00 96.94 72 TRP A N 1
ATOM 584 C CA . TRP A 1 72 ? 4.423 0.149 -9.888 1.00 96.94 72 TRP A CA 1
ATOM 585 C C . TRP A 1 72 ? 3.864 -1.139 -10.506 1.00 96.94 72 TRP A C 1
ATOM 587 O O . TRP A 1 72 ? 3.984 -2.200 -9.899 1.00 96.94 72 TRP A O 1
ATOM 597 N N . LEU A 1 73 ? 3.352 -1.091 -11.741 1.00 97.69 73 LEU A N 1
ATOM 598 C CA . LEU A 1 73 ? 2.864 -2.280 -12.453 1.00 97.69 73 LEU A CA 1
ATOM 599 C C . LEU A 1 73 ? 3.959 -3.349 -12.596 1.00 97.69 73 LEU A C 1
ATOM 601 O O . LEU A 1 73 ? 3.708 -4.544 -12.428 1.00 97.69 73 LEU A O 1
ATOM 605 N N . MET A 1 74 ? 5.199 -2.930 -12.855 1.00 98.19 74 MET A N 1
ATOM 606 C CA . MET A 1 74 ? 6.337 -3.849 -12.870 1.00 98.19 74 MET A CA 1
ATOM 607 C C . MET A 1 74 ? 6.585 -4.458 -11.483 1.00 98.19 74 MET A C 1
ATOM 609 O O . MET A 1 74 ? 6.736 -5.674 -11.365 1.00 98.19 74 MET A O 1
ATOM 613 N N . ALA A 1 75 ? 6.588 -3.632 -10.433 1.00 96.94 75 ALA A N 1
ATOM 614 C CA . ALA A 1 75 ? 6.806 -4.076 -9.060 1.00 96.94 75 ALA A CA 1
ATOM 615 C C . ALA A 1 75 ? 5.727 -5.064 -8.585 1.00 96.94 75 ALA A C 1
ATOM 617 O O . ALA A 1 75 ? 6.074 -6.136 -8.094 1.00 96.94 75 ALA A O 1
ATOM 618 N N . GLN A 1 76 ? 4.437 -4.771 -8.792 1.00 96.19 76 GLN A N 1
ATOM 619 C CA . GLN A 1 76 ? 3.349 -5.680 -8.407 1.00 96.19 76 GLN A CA 1
ATOM 620 C C . GLN A 1 76 ? 3.431 -7.024 -9.143 1.00 96.19 76 GLN A C 1
ATOM 622 O O . GLN A 1 76 ? 3.134 -8.066 -8.559 1.00 96.19 76 GLN A O 1
ATOM 627 N N . THR A 1 77 ? 3.880 -7.027 -10.405 1.00 97.19 77 THR A N 1
ATOM 628 C CA . THR A 1 77 ? 4.011 -8.260 -11.195 1.00 97.19 77 THR A CA 1
ATOM 629 C C . THR A 1 77 ? 5.101 -9.152 -10.603 1.00 97.19 77 THR A C 1
ATOM 631 O O . THR A 1 77 ? 4.913 -10.361 -10.466 1.00 97.19 77 THR A O 1
ATOM 634 N N . LEU A 1 78 ? 6.221 -8.552 -10.185 1.00 97.19 78 LEU A N 1
ATOM 635 C CA . LEU A 1 78 ? 7.292 -9.257 -9.481 1.00 97.19 78 LEU A CA 1
ATOM 636 C C . LEU A 1 78 ? 6.831 -9.766 -8.110 1.00 97.19 78 LEU A C 1
ATOM 638 O O . LEU A 1 78 ? 7.034 -10.938 -7.805 1.00 97.19 78 LEU A O 1
ATOM 642 N N . LEU A 1 79 ? 6.167 -8.924 -7.310 1.00 96.44 79 LEU A N 1
ATOM 643 C CA . LEU A 1 79 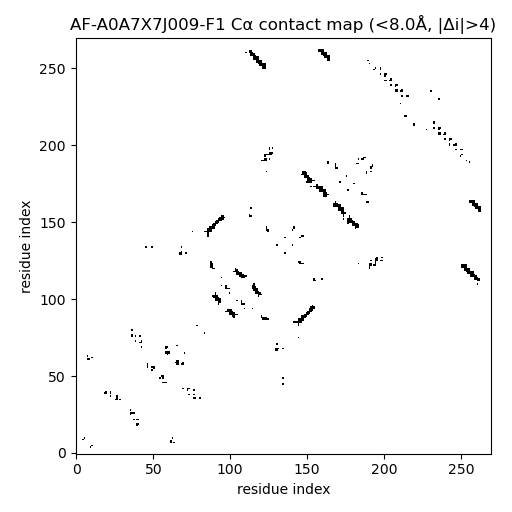? 5.633 -9.305 -5.996 1.00 96.44 79 LEU A CA 1
ATOM 644 C C . LEU A 1 79 ? 4.653 -10.479 -6.103 1.00 96.44 79 LEU A C 1
ATOM 646 O O . LEU A 1 79 ? 4.760 -11.442 -5.344 1.00 96.44 79 LEU A O 1
ATOM 650 N N . THR A 1 80 ? 3.762 -10.445 -7.093 1.00 94.81 80 THR A N 1
ATOM 651 C CA . THR A 1 80 ? 2.816 -11.532 -7.375 1.00 94.81 80 THR A CA 1
ATOM 652 C C . THR A 1 80 ? 3.551 -12.817 -7.755 1.00 94.81 80 THR A C 1
ATOM 654 O O . THR A 1 80 ? 3.261 -13.881 -7.209 1.00 94.81 80 THR A O 1
ATOM 657 N N . ALA A 1 81 ? 4.552 -12.737 -8.638 1.00 95.25 81 ALA A N 1
ATOM 658 C CA . ALA A 1 81 ? 5.351 -13.898 -9.031 1.00 95.25 81 ALA A CA 1
ATOM 659 C C . ALA A 1 81 ? 6.149 -14.495 -7.857 1.00 95.25 81 ALA A C 1
ATOM 661 O O . ALA A 1 81 ? 6.291 -15.715 -7.754 1.00 95.25 81 ALA A O 1
ATOM 662 N N . TRP A 1 82 ? 6.623 -13.648 -6.940 1.00 95.88 82 TRP A N 1
ATOM 663 C CA . TRP A 1 82 ? 7.274 -14.059 -5.694 1.00 95.88 82 TRP A CA 1
ATOM 664 C C . TRP A 1 82 ? 6.305 -14.519 -4.606 1.00 95.88 82 TRP A C 1
ATOM 666 O O . TRP A 1 82 ? 6.759 -14.957 -3.550 1.00 95.88 82 TRP A O 1
ATOM 676 N N . LYS A 1 83 ? 4.991 -14.473 -4.861 1.00 94.94 83 LYS A N 1
ATOM 677 C CA . LYS A 1 83 ? 3.940 -14.817 -3.896 1.00 94.94 83 LYS A CA 1
ATOM 678 C C . LYS A 1 83 ? 4.060 -13.995 -2.613 1.00 94.94 83 LYS A C 1
ATOM 680 O O . LYS A 1 83 ? 3.948 -14.535 -1.511 1.00 94.94 83 LYS A O 1
ATOM 685 N N . ALA A 1 84 ? 4.326 -12.699 -2.767 1.00 94.56 84 ALA A N 1
ATOM 686 C CA . ALA A 1 84 ? 4.248 -11.765 -1.659 1.00 94.56 84 ALA A CA 1
ATOM 687 C C . ALA A 1 84 ? 2.867 -11.888 -0.984 1.00 94.56 84 ALA A C 1
ATOM 689 O O . ALA A 1 84 ? 1.867 -12.086 -1.680 1.00 94.56 84 ALA A O 1
ATOM 690 N N . PRO A 1 85 ? 2.798 -11.828 0.356 1.00 92.19 85 PRO A N 1
ATOM 691 C CA . PRO A 1 85 ? 1.523 -11.882 1.054 1.00 92.19 85 PRO A CA 1
ATOM 692 C C . PRO A 1 85 ? 0.669 -10.670 0.673 1.00 92.19 85 PRO A C 1
ATOM 694 O O . PRO A 1 85 ? 1.190 -9.566 0.526 1.00 92.19 85 PRO A O 1
ATOM 697 N N . ASN A 1 86 ? -0.641 -10.877 0.555 1.00 91.69 86 ASN A N 1
ATOM 698 C CA . ASN A 1 86 ? -1.586 -9.789 0.317 1.00 91.69 86 ASN A CA 1
ATOM 699 C C . ASN A 1 86 ? -1.884 -8.992 1.596 1.00 91.69 86 ASN A C 1
ATOM 701 O O . ASN A 1 86 ? -2.082 -7.784 1.539 1.00 91.69 86 ASN A O 1
ATOM 705 N N . ALA A 1 87 ? -1.897 -9.657 2.754 1.00 91.81 87 ALA A N 1
ATOM 706 C CA . ALA A 1 87 ? -2.216 -9.044 4.033 1.00 91.81 87 ALA A CA 1
ATOM 707 C C . ALA A 1 87 ? -1.064 -8.173 4.548 1.00 91.81 87 ALA A C 1
ATOM 709 O O . ALA A 1 87 ? -0.032 -8.677 5.000 1.00 91.81 87 ALA A O 1
ATOM 710 N N . ALA A 1 88 ? -1.291 -6.863 4.557 1.00 93.69 88 ALA A N 1
ATOM 711 C CA . ALA A 1 88 ? -0.440 -5.896 5.235 1.00 93.69 88 ALA A CA 1
ATOM 712 C C . ALA A 1 88 ? -0.651 -5.917 6.757 1.00 93.69 88 ALA A C 1
ATOM 714 O O . ALA A 1 88 ? 0.270 -5.648 7.526 1.00 93.69 88 ALA A O 1
ATOM 715 N N . GLY A 1 89 ? -1.863 -6.249 7.211 1.00 95.38 89 GLY A N 1
ATOM 716 C CA . GLY A 1 89 ? -2.202 -6.353 8.627 1.00 95.38 89 GLY A CA 1
ATOM 717 C C . GLY A 1 89 ? -3.686 -6.144 8.892 1.00 95.38 89 GLY A C 1
ATOM 718 O O . GLY A 1 89 ? -4.453 -5.766 8.022 1.00 95.38 89 GLY A O 1
ATOM 719 N N . GLY A 1 90 ? -4.131 -6.377 10.117 1.00 96.62 90 GLY A N 1
ATOM 720 C CA . GLY A 1 90 ? -5.519 -6.099 10.449 1.00 96.62 90 GLY A CA 1
ATOM 721 C C . GLY A 1 90 ? -5.918 -6.605 11.814 1.00 96.62 90 GLY A C 1
ATOM 722 O O . GLY A 1 90 ? -5.178 -7.338 12.477 1.00 96.62 90 GLY A O 1
ATOM 723 N N . VAL A 1 91 ? -7.109 -6.191 12.224 1.00 98.31 91 VAL A N 1
ATOM 724 C CA . VAL A 1 91 ? -7.700 -6.546 13.510 1.00 98.31 91 VAL A CA 1
ATOM 725 C C . VAL A 1 91 ? -9.127 -7.016 13.292 1.00 98.31 91 VAL A C 1
ATOM 727 O O . VAL A 1 91 ? -9.917 -6.350 12.623 1.00 98.31 91 VAL A O 1
ATOM 730 N N . GLN A 1 92 ? -9.467 -8.148 13.903 1.00 98.62 92 GLN A N 1
ATOM 731 C CA . GLN A 1 92 ? -10.837 -8.640 13.977 1.00 98.62 92 GLN A CA 1
ATOM 732 C C . GLN A 1 92 ? -11.217 -8.839 15.444 1.00 98.62 92 GLN A C 1
ATOM 734 O O . GLN A 1 92 ? -10.554 -9.592 16.158 1.00 98.62 92 GLN A O 1
ATOM 739 N N . ILE A 1 93 ? -12.277 -8.174 15.906 1.00 98.75 93 ILE A N 1
ATOM 740 C CA . ILE A 1 93 ? -12.759 -8.242 17.294 1.00 98.75 93 ILE A CA 1
ATOM 741 C C . ILE A 1 93 ? -14.242 -8.620 17.314 1.00 98.75 93 ILE A C 1
ATOM 743 O O . ILE A 1 93 ? -15.052 -8.094 16.551 1.00 98.75 93 ILE A O 1
ATOM 747 N N . ASP A 1 94 ? -14.611 -9.500 18.241 1.00 98.19 94 ASP A N 1
ATOM 748 C CA . ASP A 1 94 ? -15.996 -9.696 18.667 1.00 98.19 94 ASP A CA 1
ATOM 749 C C . ASP A 1 94 ? -16.220 -8.914 19.968 1.00 98.19 94 ASP A C 1
ATOM 751 O O . ASP A 1 94 ? -15.824 -9.340 21.055 1.00 98.19 94 ASP A O 1
ATOM 755 N N . ALA A 1 95 ? -16.838 -7.739 19.853 1.00 97.00 95 ALA A N 1
ATOM 756 C CA . ALA A 1 95 ? -17.149 -6.856 20.971 1.00 97.00 95 ALA A CA 1
ATOM 757 C C . ALA A 1 95 ? -18.221 -7.447 21.899 1.00 97.00 95 ALA A C 1
ATOM 759 O O . ALA A 1 95 ? -18.219 -7.178 23.103 1.00 97.00 95 ALA A O 1
ATOM 760 N N . GLY A 1 96 ? -19.126 -8.271 21.357 1.00 93.75 96 GLY A N 1
ATOM 761 C CA . GLY A 1 96 ? -20.166 -8.945 22.129 1.00 93.75 96 GLY A CA 1
ATOM 762 C C . GLY A 1 96 ? -19.542 -9.880 23.158 1.00 93.75 96 GLY A C 1
ATOM 763 O O . GLY A 1 96 ? -19.841 -9.780 24.352 1.00 93.75 96 GLY A O 1
ATOM 764 N N . ARG A 1 97 ? -18.595 -10.704 22.695 1.00 94.81 97 ARG A N 1
ATOM 765 C CA . ARG A 1 97 ? -17.834 -11.666 23.506 1.00 94.81 97 ARG A CA 1
ATOM 766 C C . ARG A 1 97 ? -16.627 -11.061 24.225 1.00 94.81 97 ARG A C 1
ATOM 768 O O . ARG A 1 97 ? -16.140 -11.664 25.174 1.00 94.81 97 ARG A O 1
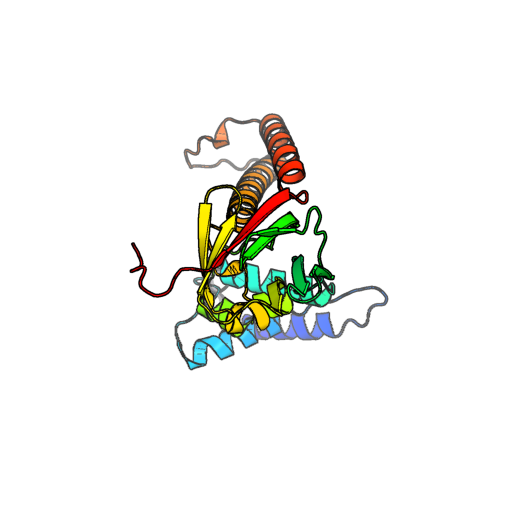ATOM 775 N N . GLY A 1 98 ? -16.153 -9.892 23.795 1.00 95.06 98 GLY A N 1
ATOM 776 C CA . GLY A 1 98 ? -14.933 -9.273 24.318 1.00 95.06 98 GLY A CA 1
ATOM 777 C C . GLY A 1 98 ? -13.667 -10.037 23.922 1.00 95.06 98 GLY A C 1
ATOM 778 O O . GLY A 1 98 ? -12.744 -10.144 24.723 1.00 95.06 98 GLY A O 1
ATOM 779 N N . THR A 1 99 ? -13.635 -10.607 22.714 1.00 97.44 99 THR A N 1
ATOM 780 C CA . THR A 1 99 ? -12.545 -11.480 22.249 1.00 97.44 99 THR A CA 1
ATOM 781 C C . THR A 1 99 ? -11.898 -10.955 20.975 1.00 97.44 99 THR A C 1
ATOM 783 O O . THR A 1 99 ? -12.590 -10.526 20.051 1.00 97.44 99 THR A O 1
ATOM 786 N N . VAL A 1 100 ? -10.573 -11.067 20.897 1.00 98.44 100 VAL A N 1
ATOM 787 C CA . VAL A 1 100 ? -9.795 -10.838 19.672 1.00 98.44 100 VAL A CA 1
ATOM 788 C C . VAL A 1 100 ? -9.855 -12.105 18.819 1.00 98.44 100 VAL A C 1
ATOM 790 O O . VAL A 1 100 ? -9.570 -13.193 19.313 1.00 98.44 100 VAL A O 1
ATOM 793 N N . LEU A 1 101 ? -10.248 -11.968 17.554 1.00 98.06 101 LEU A N 1
ATOM 794 C CA . LEU A 1 101 ? -10.312 -13.058 16.575 1.00 98.06 101 LEU A CA 1
ATOM 795 C C . LEU A 1 101 ? -9.065 -13.090 15.680 1.00 98.06 101 LEU A C 1
ATOM 797 O O . LEU A 1 101 ? -8.619 -14.168 15.299 1.00 98.06 101 LEU A O 1
ATOM 801 N N . ALA A 1 102 ? -8.501 -11.921 15.362 1.00 97.38 102 ALA A N 1
ATOM 802 C CA . ALA A 1 102 ? -7.267 -11.776 14.594 1.00 97.38 102 ALA A CA 1
ATOM 803 C C . ALA A 1 102 ? -6.557 -10.454 14.926 1.00 97.38 102 ALA A C 1
ATOM 805 O O . ALA A 1 102 ? -7.200 -9.480 15.328 1.00 97.38 102 ALA A O 1
ATOM 806 N N . GLY A 1 103 ? -5.243 -10.421 14.699 1.00 96.44 103 GLY A N 1
ATOM 807 C CA . GLY A 1 103 ? -4.382 -9.265 14.954 1.00 96.44 103 GLY A CA 1
ATOM 808 C C . GLY A 1 103 ? -3.677 -9.316 16.313 1.00 96.44 103 GLY A C 1
ATOM 809 O O . GLY A 1 103 ? -4.136 -9.960 17.256 1.00 96.44 103 GLY A O 1
ATOM 810 N N . GLN A 1 104 ? -2.538 -8.627 16.418 1.00 97.06 104 GLN A N 1
ATOM 811 C CA . GLN A 1 104 ? -1.769 -8.523 17.662 1.00 97.06 104 GLN A CA 1
ATOM 812 C C . GLN A 1 104 ? -2.350 -7.445 18.581 1.00 97.06 104 GLN A C 1
ATOM 814 O O . GLN A 1 104 ? -1.804 -6.347 18.714 1.00 97.06 104 GLN A O 1
ATOM 819 N N . VAL A 1 105 ? -3.497 -7.762 19.176 1.00 98.38 105 VAL A N 1
ATOM 820 C CA . VAL A 1 105 ? -4.232 -6.865 20.067 1.00 98.38 105 VAL A CA 1
ATOM 821 C C . VAL A 1 105 ? -3.970 -7.212 21.529 1.00 98.38 105 VAL A C 1
ATOM 823 O O . VAL A 1 105 ? -4.055 -8.369 21.938 1.00 98.38 105 VAL A O 1
ATOM 826 N N . THR A 1 106 ? -3.714 -6.188 22.334 1.00 98.31 106 THR A N 1
ATOM 827 C CA . THR A 1 106 ? -3.592 -6.260 23.791 1.00 98.31 106 THR A CA 1
ATOM 828 C C . THR A 1 106 ? -4.555 -5.271 24.447 1.00 98.31 106 THR A C 1
ATOM 830 O O . THR A 1 106 ? -5.146 -4.411 23.793 1.00 98.31 106 THR A O 1
ATOM 833 N N . ASN A 1 107 ? -4.752 -5.400 25.763 1.00 97.69 107 ASN A N 1
ATOM 834 C CA . ASN A 1 107 ? -5.524 -4.440 26.561 1.00 97.69 107 ASN A CA 1
ATOM 835 C C . ASN A 1 107 ? -6.961 -4.172 26.061 1.00 97.69 107 ASN A C 1
ATOM 837 O O . ASN A 1 107 ? -7.492 -3.089 26.301 1.00 97.69 107 ASN A O 1
ATOM 841 N N . LEU A 1 108 ? -7.603 -5.155 25.415 1.00 98.44 108 LEU A N 1
ATOM 842 C CA . LEU A 1 108 ? -8.991 -5.048 24.959 1.00 98.44 108 LEU A CA 1
ATOM 843 C C . LEU A 1 108 ? -9.945 -4.870 26.148 1.00 98.44 108 LEU A C 1
ATOM 845 O O . LEU A 1 108 ? -10.024 -5.726 27.031 1.00 98.44 108 LEU A O 1
ATOM 849 N N . LYS A 1 109 ? -10.687 -3.763 26.156 1.00 97.31 109 LYS A N 1
ATOM 850 C CA . LYS A 1 109 ? -11.651 -3.395 27.197 1.00 97.31 109 LYS A CA 1
ATOM 851 C C . LYS A 1 109 ? -12.897 -2.778 26.568 1.00 97.31 109 LYS A C 1
ATOM 853 O O . LYS A 1 109 ? -12.824 -2.114 25.537 1.00 97.31 109 LYS A O 1
ATOM 858 N N . LYS A 1 110 ? -14.048 -2.978 27.212 1.00 95.81 110 LYS A N 1
ATOM 859 C CA . LYS A 1 110 ? -15.270 -2.227 26.897 1.00 95.81 110 LYS A CA 1
ATOM 860 C C . LYS A 1 110 ? -15.191 -0.845 27.538 1.00 95.81 110 LYS A C 1
ATOM 862 O O . LYS A 1 110 ? -14.868 -0.745 28.719 1.00 95.81 110 LYS A O 1
ATOM 867 N N . GLU A 1 111 ? -15.539 0.187 26.781 1.00 91.75 111 GLU A N 1
ATOM 868 C CA . GLU A 1 111 ? -15.661 1.565 27.266 1.00 91.75 111 GLU A CA 1
ATOM 869 C C . GLU A 1 111 ? -17.054 2.091 26.910 1.00 91.75 111 GLU A C 1
ATOM 871 O O . GLU A 1 111 ? -17.321 2.522 25.789 1.00 91.75 111 GLU A O 1
ATOM 876 N N . GLY A 1 112 ? -17.991 1.967 27.857 1.00 88.62 112 GLY A N 1
ATOM 877 C CA . GLY A 1 112 ? -19.408 2.235 27.602 1.00 88.62 112 GLY A CA 1
ATOM 878 C C . GLY A 1 112 ? -19.949 1.373 26.442 1.00 88.62 112 GLY A C 1
ATOM 879 O O . GLY A 1 112 ? -19.782 0.153 26.475 1.00 88.62 112 GLY A O 1
ATOM 880 N N . PRO A 1 113 ? -20.596 1.964 25.418 1.00 91.75 113 PRO A N 1
ATOM 881 C CA . PRO A 1 113 ? -21.049 1.259 24.209 1.00 91.75 113 PRO A CA 1
ATOM 882 C C . PR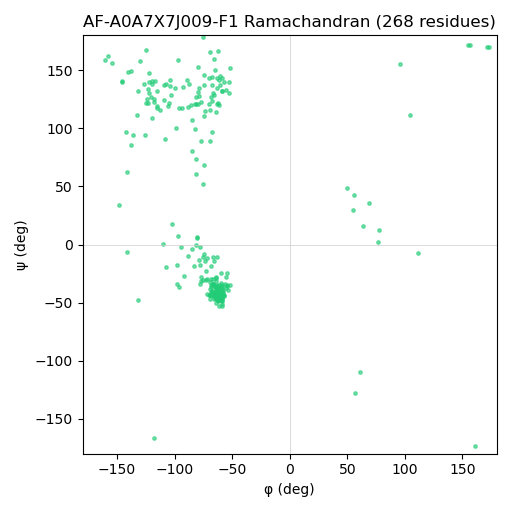O A 1 113 ? -19.937 1.027 23.162 1.00 91.75 113 PRO A C 1
ATOM 884 O O . PRO A 1 113 ? -20.232 0.609 22.038 1.00 91.75 113 PRO A O 1
ATOM 887 N N . GLY A 1 114 ? -18.693 1.361 23.508 1.00 95.44 114 GLY A N 1
ATOM 888 C CA . GLY A 1 114 ? -17.511 1.329 22.663 1.00 95.44 114 GLY A CA 1
ATOM 889 C C . GLY A 1 114 ? -16.429 0.362 23.149 1.00 95.44 114 GLY A C 1
ATOM 890 O O . GLY A 1 114 ? -16.659 -0.484 24.019 1.00 95.44 114 GLY A O 1
ATOM 891 N N . LEU A 1 115 ? -15.230 0.496 22.584 1.00 97.88 115 LEU A N 1
ATOM 892 C CA . LEU A 1 115 ? -14.063 -0.326 22.911 1.00 97.88 115 LEU A CA 1
ATOM 893 C C . LEU A 1 115 ? -12.794 0.516 23.016 1.00 97.88 115 LEU A C 1
ATOM 895 O O . LEU A 1 115 ? -12.613 1.463 22.255 1.00 97.88 115 LEU A O 1
ATOM 899 N N . PHE A 1 116 ? -11.882 0.065 23.869 1.00 98.44 116 PHE A N 1
ATOM 900 C CA . PHE A 1 116 ? -10.478 0.453 23.870 1.00 98.44 116 PHE A CA 1
ATOM 901 C C . PHE A 1 116 ? -9.609 -0.784 23.659 1.00 98.44 116 PHE A C 1
ATOM 903 O O . PHE A 1 116 ? -9.899 -1.847 24.213 1.00 98.44 116 PHE A O 1
ATOM 910 N N . PHE A 1 117 ? -8.538 -0.650 22.882 1.00 98.69 117 PHE A N 1
ATOM 911 C CA . PHE A 1 117 ? -7.504 -1.671 22.764 1.00 98.69 117 PHE A CA 1
ATOM 912 C C . PHE A 1 117 ? -6.182 -1.084 22.267 1.00 98.69 117 PHE A C 1
ATOM 914 O O . PHE A 1 117 ? -6.130 0.007 21.702 1.00 98.69 117 PHE A O 1
ATOM 921 N N . GLU A 1 118 ? -5.101 -1.828 22.463 1.00 98.62 118 GLU A N 1
ATOM 922 C CA . GLU A 1 118 ? -3.792 -1.532 21.888 1.00 98.62 118 GLU A CA 1
ATOM 923 C C . GLU A 1 118 ? -3.488 -2.538 20.780 1.00 98.62 118 GLU A C 1
ATOM 925 O O . GLU A 1 118 ? -3.758 -3.728 20.921 1.00 98.62 118 GLU A O 1
ATOM 930 N N . TRP A 1 119 ? -2.934 -2.066 19.669 1.00 98.31 119 TRP A N 1
ATOM 931 C CA . TRP A 1 119 ? -2.570 -2.895 18.527 1.00 98.31 119 TRP A CA 1
ATOM 932 C C . TRP A 1 119 ? -1.090 -2.715 18.196 1.00 98.31 119 TRP A C 1
ATOM 934 O O . TRP A 1 119 ? -0.643 -1.592 17.973 1.00 98.31 1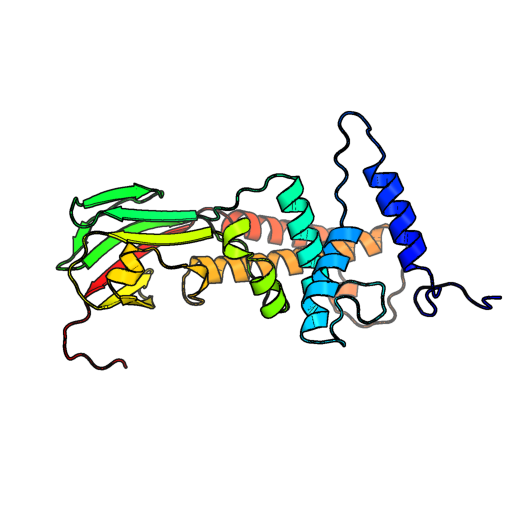19 TRP A O 1
ATOM 944 N N . GLN A 1 120 ? -0.335 -3.817 18.141 1.00 97.88 120 GLN A N 1
ATOM 945 C CA . GLN A 1 120 ? 0.991 -3.838 17.516 1.00 97.88 120 GLN A CA 1
ATOM 946 C C . GLN A 1 120 ? 0.813 -3.883 16.000 1.00 97.88 120 GLN A C 1
ATOM 948 O O . GLN A 1 120 ? 0.675 -4.946 15.391 1.00 97.88 120 GLN A O 1
ATOM 953 N N . SER A 1 121 ? 0.728 -2.700 15.412 1.00 97.19 121 SER A N 1
ATOM 954 C CA . SER A 1 121 ? 0.361 -2.521 14.023 1.00 97.19 121 SER A CA 1
ATOM 955 C C . SER A 1 121 ? 1.573 -2.646 13.103 1.00 97.19 121 SER A C 1
ATOM 957 O O . SER A 1 121 ? 2.460 -1.799 13.201 1.00 97.19 121 SER A O 1
ATOM 959 N N . PRO A 1 122 ? 1.612 -3.595 12.149 1.00 96.12 122 PRO A N 1
ATOM 960 C CA . PRO A 1 122 ? 2.531 -3.481 11.018 1.00 96.12 122 PRO A CA 1
ATOM 961 C C . PRO A 1 122 ? 2.207 -2.226 10.188 1.00 96.12 122 PRO A C 1
ATOM 963 O O . PRO A 1 122 ? 1.147 -1.612 10.357 1.00 96.12 122 PRO A O 1
ATOM 966 N N . LEU A 1 123 ? 3.123 -1.838 9.300 1.00 95.25 123 LEU A N 1
ATOM 967 C CA . LEU A 1 123 ? 2.852 -0.785 8.325 1.00 95.25 123 LEU A CA 1
ATOM 968 C C . LEU A 1 123 ? 2.216 -1.375 7.066 1.00 95.25 123 LEU A C 1
ATOM 970 O O . LEU A 1 123 ? 2.701 -2.401 6.582 1.00 95.25 123 LEU A O 1
ATOM 974 N N . PRO A 1 124 ? 1.196 -0.715 6.496 1.00 96.25 124 PRO A N 1
ATOM 975 C CA . PRO A 1 124 ? 0.776 -1.029 5.146 1.00 96.25 124 PRO A CA 1
ATOM 976 C C . PRO A 1 124 ? 1.866 -0.673 4.139 1.00 96.25 124 PRO A C 1
ATOM 978 O O . PRO A 1 124 ? 2.746 0.156 4.401 1.00 96.25 124 PRO A O 1
ATOM 981 N N . MET A 1 125 ? 1.789 -1.279 2.957 1.00 94.56 125 MET A N 1
ATOM 982 C CA . MET A 1 125 ? 2.567 -0.819 1.820 1.00 94.56 125 MET A CA 1
ATOM 983 C C . MET A 1 125 ? 2.198 0.648 1.541 1.00 94.56 125 MET A C 1
ATOM 985 O O . MET A 1 125 ? 1.011 0.989 1.491 1.00 94.56 125 MET A O 1
ATOM 989 N N . PRO A 1 126 ? 3.186 1.538 1.368 1.00 93.25 126 PRO A N 1
ATOM 990 C CA . PRO A 1 126 ? 2.892 2.921 1.051 1.00 93.25 126 PRO A CA 1
ATOM 991 C C . PRO A 1 126 ? 2.278 3.061 -0.341 1.00 93.25 126 PRO A C 1
ATOM 993 O O . PRO A 1 126 ? 2.762 2.469 -1.304 1.00 93.25 126 PRO A O 1
ATOM 996 N N . MET A 1 127 ? 1.255 3.906 -0.443 1.00 91.38 127 MET A N 1
ATOM 997 C CA . MET A 1 127 ? 0.637 4.283 -1.711 1.00 91.38 127 MET A CA 1
ATOM 998 C C . MET A 1 127 ? 1.289 5.577 -2.213 1.00 91.38 127 MET A C 1
ATOM 1000 O O . MET A 1 127 ? 1.212 6.603 -1.533 1.00 91.38 127 MET A O 1
ATOM 1004 N N . ASP A 1 128 ? 1.955 5.548 -3.372 1.00 94.19 128 ASP A N 1
ATOM 1005 C CA . ASP A 1 128 ? 2.557 6.760 -3.943 1.00 94.19 128 ASP A CA 1
ATOM 1006 C C . ASP A 1 128 ? 1.461 7.630 -4.590 1.00 94.19 128 ASP A C 1
ATOM 1008 O O . ASP A 1 128 ? 0.785 7.168 -5.514 1.00 94.19 128 ASP A O 1
ATOM 1012 N N . PRO A 1 129 ? 1.289 8.902 -4.182 1.00 93.12 129 PRO A N 1
ATOM 1013 C CA . PRO A 1 129 ? 0.308 9.803 -4.792 1.00 93.12 129 PRO A CA 1
ATOM 1014 C C . PRO A 1 129 ? 0.582 10.111 -6.275 1.00 93.12 129 PRO A C 1
ATOM 1016 O O . PRO A 1 129 ? -0.260 10.713 -6.938 1.00 93.12 129 PRO A O 1
ATOM 1019 N N . LYS A 1 130 ? 1.753 9.740 -6.810 1.00 95.94 130 LYS A N 1
ATOM 1020 C CA . LYS A 1 130 ? 2.076 9.849 -8.241 1.00 95.94 130 LYS A CA 1
ATOM 1021 C C . LYS A 1 130 ? 1.474 8.732 -9.089 1.00 95.94 130 LYS A C 1
ATOM 1023 O O . LYS A 1 130 ? 1.535 8.833 -10.315 1.00 95.94 130 LYS A O 1
ATOM 1028 N N . TRP A 1 131 ? 0.969 7.664 -8.479 1.00 96.31 131 TRP A N 1
ATOM 1029 C CA . TRP A 1 131 ? 0.301 6.603 -9.219 1.00 96.31 131 TRP A CA 1
ATOM 1030 C C . TRP A 1 131 ? -1.041 7.084 -9.761 1.00 96.31 131 TRP A C 1
ATOM 1032 O O . TRP A 1 131 ? -1.771 7.831 -9.111 1.00 96.31 131 TRP A O 1
ATOM 1042 N N . ASP A 1 132 ? -1.389 6.625 -10.957 1.00 96.81 132 ASP A N 1
ATOM 1043 C CA . ASP A 1 132 ? -2.711 6.861 -11.510 1.00 96.81 132 ASP A CA 1
ATOM 1044 C C . ASP A 1 132 ? -3.757 6.064 -10.707 1.00 96.81 132 ASP A C 1
ATOM 1046 O O . ASP A 1 132 ? -3.762 4.831 -10.706 1.00 96.81 132 ASP A O 1
ATOM 1050 N N . ALA A 1 133 ? -4.667 6.778 -10.040 1.00 95.25 133 ALA A N 1
ATOM 1051 C CA . ALA A 1 133 ? -5.677 6.198 -9.156 1.00 95.25 133 ALA A CA 1
ATOM 1052 C C . ALA A 1 133 ? -6.602 5.181 -9.848 1.00 95.25 133 ALA A C 1
ATOM 1054 O O . ALA A 1 133 ? -6.985 4.177 -9.251 1.00 95.25 133 ALA A O 1
ATOM 1055 N N . GLU A 1 134 ? -6.941 5.404 -11.116 1.00 96.75 134 GLU A N 1
ATOM 1056 C CA . GLU A 1 134 ? -7.779 4.481 -11.879 1.00 96.75 134 GLU A CA 1
ATOM 1057 C C . GLU A 1 134 ? -7.003 3.199 -12.227 1.00 96.75 134 GLU A C 1
ATOM 1059 O O . GLU A 1 134 ? -7.583 2.118 -12.277 1.00 96.75 134 GLU A O 1
ATOM 1064 N N . SER A 1 135 ? -5.678 3.277 -12.388 1.00 97.25 135 SER A N 1
ATOM 1065 C CA . SER A 1 135 ? -4.836 2.101 -12.613 1.00 97.25 135 SER A CA 1
ATOM 1066 C C . SER A 1 135 ? -4.727 1.277 -11.340 1.00 97.25 135 SER A C 1
ATOM 1068 O O . SER A 1 135 ? -4.884 0.063 -11.398 1.00 97.25 135 SER A O 1
ATOM 1070 N N . ILE A 1 136 ? -4.554 1.934 -10.191 1.00 95.75 136 ILE A N 1
ATOM 1071 C CA . ILE A 1 136 ? -4.579 1.280 -8.878 1.00 95.75 136 ILE A CA 1
ATOM 1072 C C . ILE A 1 136 ? -5.917 0.574 -8.632 1.00 95.75 136 ILE A C 1
ATOM 1074 O O . ILE A 1 136 ? -5.933 -0.555 -8.148 1.00 95.75 136 ILE A O 1
ATOM 1078 N N . ARG A 1 137 ? -7.034 1.200 -9.023 1.00 95.06 137 ARG A N 1
ATOM 1079 C CA . ARG A 1 137 ? -8.372 0.605 -8.917 1.00 95.06 137 ARG A CA 1
ATOM 1080 C C . ARG A 1 137 ? -8.560 -0.600 -9.843 1.00 95.06 137 ARG A C 1
ATOM 1082 O O . ARG A 1 137 ? -9.144 -1.590 -9.424 1.00 95.06 137 ARG A O 1
ATOM 1089 N N . ILE A 1 138 ? -8.108 -0.517 -11.097 1.00 96.50 138 ILE A N 1
ATOM 1090 C CA . ILE A 1 138 ? -8.217 -1.617 -12.076 1.00 96.50 138 ILE A CA 1
ATOM 1091 C C . ILE A 1 138 ? -7.416 -2.843 -11.632 1.00 96.50 138 ILE A C 1
ATOM 1093 O O . ILE A 1 138 ? -7.862 -3.967 -11.848 1.00 96.50 138 ILE A O 1
ATOM 1097 N N . GLU A 1 139 ? -6.248 -2.621 -11.036 1.00 95.94 139 GLU A N 1
ATOM 1098 C CA . GLU A 1 139 ? -5.358 -3.688 -10.569 1.00 95.94 139 GLU A CA 1
ATOM 1099 C C . GLU A 1 139 ? -5.710 -4.200 -9.168 1.00 95.94 139 GLU A C 1
ATOM 1101 O O . GLU A 1 139 ? -5.095 -5.154 -8.704 1.00 95.94 139 GLU A O 1
ATOM 1106 N N . ASP A 1 140 ? -6.698 -3.587 -8.509 1.00 94.94 140 ASP A N 1
ATOM 1107 C CA . ASP A 1 140 ? -7.210 -4.000 -7.200 1.00 94.94 140 ASP A CA 1
ATOM 1108 C C . ASP A 1 140 ? -6.086 -4.212 -6.165 1.00 94.94 140 ASP A C 1
ATOM 1110 O O . ASP A 1 140 ? -5.967 -5.245 -5.503 1.00 94.94 140 ASP A O 1
ATOM 1114 N N . VAL A 1 141 ? -5.194 -3.218 -6.090 1.00 93.06 141 VAL A N 1
ATOM 1115 C CA . VAL A 1 141 ? -3.927 -3.294 -5.341 1.00 93.06 141 VAL A CA 1
ATOM 1116 C C . VAL A 1 141 ? -4.135 -3.589 -3.856 1.00 93.06 141 VAL A C 1
ATOM 1118 O O . VAL A 1 141 ? -3.338 -4.316 -3.265 1.00 93.06 141 VAL A O 1
ATOM 1121 N N . GLU A 1 142 ? -5.187 -3.032 -3.250 1.00 92.75 142 GLU A N 1
ATOM 1122 C CA . GLU A 1 142 ? -5.499 -3.281 -1.840 1.00 92.75 142 GLU A CA 1
ATOM 1123 C C . GLU A 1 142 ? -5.721 -4.773 -1.587 1.00 92.75 142 GLU A C 1
ATOM 1125 O O . GLU A 1 142 ? -5.057 -5.348 -0.731 1.00 92.75 142 GLU A O 1
ATOM 1130 N N . GLU A 1 143 ? -6.599 -5.412 -2.356 1.00 91.69 143 GLU A N 1
ATOM 1131 C CA . GLU A 1 143 ? -6.985 -6.805 -2.127 1.00 91.69 143 GLU A CA 1
ATOM 1132 C C . GLU A 1 143 ? -5.826 -7.786 -2.377 1.00 91.69 143 GLU A C 1
ATOM 1134 O O . GLU A 1 143 ? -5.686 -8.803 -1.690 1.00 91.69 143 GLU A O 1
ATOM 1139 N N . HIS A 1 144 ? -4.957 -7.471 -3.342 1.00 91.75 144 HIS A N 1
ATOM 1140 C CA . HIS A 1 144 ? -3.896 -8.380 -3.778 1.00 91.75 144 HIS A CA 1
ATOM 1141 C C . HIS A 1 144 ? -2.567 -8.195 -3.049 1.00 91.75 144 HIS A C 1
ATOM 1143 O O . HIS A 1 144 ? -1.789 -9.147 -2.976 1.00 91.75 144 HIS A O 1
ATOM 1149 N N . LEU A 1 145 ? -2.266 -6.994 -2.549 1.00 94.50 145 LEU A N 1
ATOM 1150 C CA . LEU A 1 145 ? -0.924 -6.659 -2.057 1.00 94.50 145 LEU A CA 1
ATOM 1151 C C . LEU A 1 145 ? -0.906 -5.788 -0.798 1.00 94.50 145 LEU A C 1
ATOM 1153 O O . LEU A 1 145 ? 0.181 -5.532 -0.277 1.00 94.50 145 LEU A O 1
ATOM 1157 N N . ASN A 1 146 ? -2.052 -5.292 -0.323 1.00 96.12 146 ASN A N 1
ATOM 1158 C CA . ASN A 1 146 ? -2.059 -4.326 0.772 1.00 96.12 146 ASN A CA 1
ATOM 1159 C C . ASN A 1 146 ? -3.288 -4.420 1.689 1.00 96.12 146 ASN A C 1
ATOM 1161 O O . ASN A 1 146 ? -3.750 -3.405 2.204 1.00 96.12 146 ASN A O 1
ATOM 1165 N N . GLU A 1 147 ? -3.836 -5.615 1.914 1.00 96.62 147 GLU A N 1
ATOM 1166 C CA . GLU A 1 147 ? -5.056 -5.769 2.705 1.00 96.62 147 GLU A CA 1
ATOM 1167 C C . GLU A 1 147 ? -4.788 -5.317 4.147 1.00 96.62 147 GLU A C 1
ATOM 1169 O O . GLU A 1 147 ? -3.991 -5.921 4.877 1.00 96.62 147 GLU A O 1
ATOM 1174 N N . TYR A 1 148 ? -5.446 -4.224 4.541 1.00 97.75 148 TYR A N 1
ATOM 1175 C CA . TYR A 1 148 ? -5.205 -3.555 5.809 1.00 97.75 148 TYR A CA 1
ATOM 1176 C C . TYR A 1 148 ? -6.517 -3.130 6.472 1.00 97.75 148 TYR A C 1
ATOM 1178 O O . TYR A 1 148 ? -7.000 -2.020 6.263 1.00 97.75 148 TYR A O 1
ATOM 1186 N N . ARG A 1 149 ? -7.150 -4.037 7.230 1.00 97.69 149 ARG A N 1
ATOM 1187 C CA . ARG A 1 149 ? -8.566 -3.901 7.637 1.00 97.69 149 ARG A CA 1
ATOM 1188 C C . ARG A 1 149 ? -8.798 -3.905 9.150 1.00 97.69 149 ARG A C 1
ATOM 1190 O O . ARG A 1 149 ? -8.143 -4.626 9.905 1.00 97.69 149 ARG A O 1
ATOM 1197 N N . LEU A 1 150 ? -9.816 -3.158 9.585 1.00 98.56 150 LEU A N 1
ATOM 1198 C CA . LEU A 1 150 ? -10.378 -3.213 10.939 1.00 98.56 150 LEU A CA 1
ATOM 1199 C C . LEU A 1 150 ? -11.822 -3.717 10.890 1.00 98.56 150 LEU A C 1
ATOM 1201 O O . LEU A 1 150 ? -12.696 -3.049 10.337 1.00 98.56 150 LEU A O 1
ATOM 1205 N N . ALA A 1 151 ? -12.082 -4.859 11.526 1.00 98.62 151 ALA A N 1
ATOM 1206 C CA . ALA A 1 151 ? -13.419 -5.415 11.682 1.00 98.62 151 ALA A CA 1
ATOM 1207 C C . ALA A 1 151 ? -13.796 -5.571 13.160 1.00 98.62 151 ALA A C 1
ATOM 1209 O O . ALA A 1 151 ? -13.095 -6.226 13.933 1.00 98.62 151 ALA A O 1
ATOM 1210 N N . VAL A 1 152 ? -14.943 -5.019 13.554 1.00 98.56 152 VAL A N 1
ATOM 1211 C CA . VAL A 1 152 ? -15.484 -5.159 14.910 1.00 98.56 152 VAL A CA 1
ATOM 1212 C C . VAL A 1 152 ? -16.958 -5.527 14.852 1.00 98.56 152 VAL A C 1
ATOM 1214 O O . VAL A 1 152 ? -17.807 -4.727 14.465 1.00 98.56 152 VAL A O 1
ATOM 1217 N N . LYS A 1 153 ? -17.266 -6.757 15.265 1.00 98.12 153 LYS A N 1
ATOM 1218 C CA . LYS A 1 153 ? -18.629 -7.298 15.325 1.00 98.12 153 LYS A CA 1
ATOM 1219 C C . LYS A 1 153 ? -19.203 -7.165 16.733 1.00 98.12 153 LYS A C 1
ATOM 1221 O O . LYS A 1 153 ? -18.462 -7.072 17.704 1.00 98.12 153 LYS A O 1
ATOM 1226 N N . GLY A 1 154 ? -20.530 -7.189 16.857 1.00 96.94 154 GLY A N 1
ATOM 1227 C CA . GLY A 1 154 ? -21.212 -7.200 18.159 1.00 96.94 154 GLY A CA 1
ATOM 1228 C C . GLY A 1 154 ? -21.274 -5.848 18.879 1.00 96.94 154 GLY A C 1
ATOM 1229 O O . GLY A 1 154 ? -21.620 -5.811 20.058 1.00 96.94 154 GLY A O 1
ATOM 1230 N N . LEU A 1 155 ? -20.953 -4.747 18.195 1.00 97.06 155 LEU A N 1
ATOM 1231 C CA . LEU A 1 155 ? -21.236 -3.400 18.687 1.00 97.06 155 LEU A CA 1
ATOM 1232 C C . LEU A 1 155 ? -22.740 -3.082 18.566 1.00 97.06 155 LEU A C 1
ATOM 1234 O O . LEU A 1 155 ? -23.375 -3.527 17.603 1.00 97.06 155 LEU A O 1
ATOM 1238 N N . PRO A 1 156 ? -23.319 -2.305 19.502 1.00 96.00 156 PRO A N 1
ATOM 1239 C CA . PRO A 1 156 ? -24.666 -1.762 19.353 1.00 96.00 156 PRO A CA 1
ATOM 1240 C C . PRO A 1 156 ? -24.884 -1.021 18.019 1.00 96.00 156 PRO A C 1
ATOM 1242 O O . PRO A 1 156 ? -23.945 -0.451 17.460 1.00 96.00 156 PRO A O 1
ATOM 1245 N N . PRO A 1 157 ? -26.123 -0.972 17.498 1.00 96.44 157 PRO A N 1
ATOM 1246 C CA . PRO A 1 157 ? -26.427 -0.168 16.320 1.00 96.44 157 PRO A CA 1
ATOM 1247 C C . PRO A 1 157 ? -26.098 1.311 16.549 1.00 96.44 157 PRO A C 1
ATOM 1249 O O . PRO A 1 157 ? -26.497 1.897 17.554 1.00 96.44 157 PRO A O 1
ATOM 1252 N N . GLY A 1 158 ? -25.405 1.929 15.595 1.00 96.00 158 GLY A N 1
ATOM 1253 C CA . GLY A 1 158 ? -25.058 3.343 15.672 1.00 96.00 158 GLY A CA 1
ATOM 1254 C C . GLY A 1 158 ? -23.908 3.734 14.754 1.00 96.00 158 GLY A C 1
ATOM 1255 O O . GLY A 1 158 ? -23.434 2.935 13.939 1.00 96.00 158 GLY A O 1
ATOM 1256 N N . ARG A 1 159 ? -23.473 4.988 14.890 1.00 97.75 159 ARG A N 1
ATOM 1257 C CA . ARG A 1 159 ? -22.246 5.504 14.278 1.00 97.75 159 ARG A CA 1
ATOM 1258 C C . ARG A 1 159 ? -21.169 5.611 15.340 1.00 97.75 159 ARG A C 1
ATOM 1260 O O . ARG A 1 159 ? -21.455 6.003 16.467 1.00 97.75 159 ARG A O 1
ATOM 1267 N N . TYR A 1 160 ? -19.950 5.292 14.953 1.00 98.06 160 TYR A N 1
ATOM 1268 C CA . TYR A 1 160 ? -18.804 5.244 15.833 1.00 98.06 160 TYR A CA 1
ATOM 1269 C C . TYR A 1 160 ? -17.714 6.166 15.328 1.00 98.06 160 TYR A C 1
ATOM 1271 O O . TYR A 1 160 ? -17.378 6.137 14.144 1.00 98.06 160 TYR A O 1
ATOM 1279 N N . ARG A 1 161 ? -17.151 6.940 16.247 1.00 98.00 161 ARG A N 1
ATOM 1280 C CA . ARG A 1 161 ? -15.890 7.638 16.067 1.00 98.00 161 ARG A CA 1
ATOM 1281 C C . ARG A 1 161 ? -14.749 6.647 16.285 1.00 98.00 161 ARG A C 1
ATOM 1283 O O . ARG A 1 161 ? -14.743 5.931 17.287 1.00 98.00 161 ARG A O 1
ATOM 1290 N N . LEU A 1 162 ? -13.794 6.614 15.362 1.00 98.44 162 LEU A N 1
ATOM 1291 C CA . LEU A 1 162 ? -12.562 5.840 15.478 1.00 98.44 162 LEU A CA 1
ATOM 1292 C C . LEU A 1 162 ? -11.409 6.790 15.794 1.00 98.44 162 LEU A C 1
ATOM 1294 O O . LEU A 1 162 ? -11.136 7.727 15.039 1.00 98.44 162 LEU A O 1
ATOM 1298 N N . VAL A 1 163 ? -10.742 6.550 16.919 1.00 98.56 163 VAL A N 1
ATOM 1299 C CA . VAL A 1 163 ? -9.683 7.415 17.445 1.00 98.56 163 VAL A CA 1
ATOM 1300 C C . VAL A 1 163 ? -8.405 6.608 17.607 1.00 98.56 163 VAL A C 1
ATOM 1302 O O . VAL A 1 163 ? -8.426 5.533 18.206 1.00 98.56 163 VAL A O 1
ATOM 1305 N N . ALA A 1 164 ? -7.295 7.130 17.090 1.00 98.19 164 ALA A N 1
ATOM 1306 C CA . ALA A 1 164 ? -5.961 6.569 17.263 1.00 98.19 164 ALA A CA 1
ATOM 1307 C C . ALA A 1 164 ? -5.114 7.531 18.110 1.00 98.19 164 ALA A C 1
ATOM 1309 O O . ALA A 1 164 ? -4.860 8.667 17.712 1.00 98.19 164 ALA A O 1
ATOM 1310 N N . GLY A 1 165 ? -4.703 7.094 19.302 1.00 96.19 165 GLY A N 1
ATOM 1311 C CA . GLY A 1 165 ? -4.143 7.985 20.318 1.00 96.19 165 GLY A CA 1
ATOM 1312 C C . GLY A 1 165 ? -5.175 9.034 20.729 1.00 96.19 165 GLY A C 1
ATOM 1313 O O . GLY A 1 165 ? -6.191 8.692 21.340 1.00 96.19 165 GLY A O 1
ATOM 1314 N N . ASP A 1 166 ? -4.928 10.284 20.344 1.00 95.00 166 ASP A N 1
ATOM 1315 C CA . ASP A 1 166 ? -5.784 11.439 20.638 1.00 95.00 166 ASP A CA 1
ATOM 1316 C C . ASP A 1 166 ? -6.499 12.000 19.395 1.00 95.00 166 ASP A C 1
ATOM 1318 O O . ASP A 1 166 ? -7.257 12.962 19.500 1.00 95.00 166 ASP A O 1
ATOM 1322 N N . GLU A 1 167 ? -6.286 11.405 18.217 1.00 96.94 167 GLU A N 1
ATOM 1323 C CA . GLU A 1 167 ? -6.797 11.917 16.943 1.00 96.94 167 GLU A CA 1
ATOM 1324 C C . GLU A 1 167 ? -7.923 11.035 16.388 1.00 96.94 167 GLU A C 1
ATOM 1326 O O . GLU A 1 167 ? -7.751 9.831 16.178 1.00 96.94 167 GLU A O 1
ATOM 1331 N N . GLU A 1 168 ? -9.086 11.637 16.126 1.00 97.69 168 GLU A N 1
ATOM 1332 C CA . GLU A 1 168 ? -10.131 11.005 15.316 1.00 97.69 168 GLU A CA 1
ATOM 1333 C C . GLU A 1 168 ? -9.651 10.887 13.865 1.00 97.69 168 GLU A C 1
ATOM 1335 O O . GLU A 1 168 ? -9.337 11.893 13.224 1.00 97.69 168 GLU A O 1
ATOM 1340 N N . PHE A 1 169 ? -9.649 9.664 13.329 1.00 97.62 169 PHE A N 1
ATOM 1341 C CA . PHE A 1 169 ? -9.288 9.416 11.931 1.00 97.62 169 PHE A CA 1
ATOM 1342 C C . PHE A 1 169 ? -10.486 9.050 11.050 1.00 97.62 169 PHE A C 1
ATOM 1344 O O . PHE A 1 169 ? -10.387 9.171 9.830 1.00 97.62 169 PHE A O 1
ATOM 1351 N N . ALA A 1 170 ? -11.609 8.618 11.635 1.00 97.88 170 ALA A N 1
ATOM 1352 C CA . ALA A 1 170 ? -12.803 8.247 10.882 1.00 97.88 170 ALA A CA 1
ATOM 1353 C C . ALA A 1 170 ? -14.074 8.248 11.740 1.00 97.88 170 ALA A C 1
ATOM 1355 O O . ALA A 1 170 ? -14.032 8.037 12.951 1.00 97.88 170 ALA A O 1
ATOM 1356 N N . THR A 1 171 ? -15.224 8.361 11.073 1.00 97.62 171 THR A N 1
ATOM 1357 C CA . THR A 1 171 ? -16.532 8.022 11.641 1.00 97.62 171 THR A CA 1
ATOM 1358 C C . THR A 1 171 ? -17.235 7.009 10.735 1.00 97.62 171 THR A C 1
ATOM 1360 O O . THR A 1 171 ? -17.527 7.315 9.579 1.00 97.62 171 THR A O 1
ATOM 1363 N N . VAL A 1 172 ? -17.582 5.834 11.266 1.00 97.88 172 VAL A N 1
ATOM 1364 C CA . VAL A 1 172 ? -18.154 4.705 10.503 1.00 97.88 172 VAL A CA 1
ATOM 1365 C C . VAL A 1 172 ? -19.423 4.154 11.155 1.00 97.88 172 VAL A C 1
ATOM 1367 O O . VAL A 1 172 ? -19.665 4.348 12.345 1.00 97.88 172 VAL A O 1
ATOM 1370 N N . GLY A 1 173 ? -20.276 3.475 10.389 1.00 97.81 173 GLY A N 1
ATOM 1371 C CA . GLY A 1 173 ? -21.437 2.770 10.943 1.00 97.81 173 GLY A CA 1
ATOM 1372 C C . GLY A 1 173 ? -21.067 1.415 11.556 1.00 97.81 173 GLY A C 1
ATOM 1373 O O . GLY A 1 173 ? -20.145 0.754 11.084 1.00 97.81 173 GLY A O 1
ATOM 1374 N N . ALA A 1 174 ? -21.842 0.946 12.539 1.00 97.75 174 ALA A N 1
ATOM 1375 C CA . ALA A 1 174 ? -21.664 -0.382 13.144 1.00 97.75 174 ALA A CA 1
ATOM 1376 C C . ALA A 1 174 ? -21.650 -1.517 12.100 1.00 97.75 174 ALA A C 1
ATOM 1378 O O . ALA A 1 174 ? -20.852 -2.442 12.198 1.00 97.75 174 ALA A O 1
ATOM 1379 N N . VAL A 1 175 ? -22.504 -1.426 11.071 1.00 98.00 175 VAL A N 1
ATOM 1380 C CA . VAL A 1 175 ? -22.587 -2.419 9.984 1.00 98.00 175 VAL A CA 1
ATOM 1381 C C . VAL A 1 175 ? -21.321 -2.421 9.124 1.00 98.00 175 VAL A C 1
ATOM 1383 O O . VAL A 1 175 ? -20.803 -3.488 8.812 1.00 98.00 175 VAL A O 1
ATOM 1386 N N . GLN A 1 176 ? -20.796 -1.240 8.779 1.00 97.94 176 GLN A N 1
ATOM 1387 C CA . GLN A 1 176 ? -19.549 -1.116 8.014 1.00 97.94 176 GLN A CA 1
ATOM 1388 C C . GLN A 1 176 ? -18.370 -1.672 8.813 1.00 97.94 176 GLN A C 1
ATOM 1390 O O . GLN A 1 176 ? -17.582 -2.459 8.298 1.00 97.94 176 GLN A O 1
ATOM 1395 N N . LEU A 1 177 ? -18.291 -1.324 10.098 1.00 97.94 177 LEU A N 1
ATOM 1396 C CA . LEU A 1 177 ? -17.233 -1.808 10.974 1.00 97.94 177 LEU A CA 1
ATOM 1397 C C . LEU A 1 177 ? -17.330 -3.323 11.211 1.00 97.94 177 LEU A C 1
ATOM 1399 O O . LEU A 1 177 ? -16.306 -3.988 11.284 1.00 97.94 177 LEU A O 1
ATOM 1403 N N . ALA A 1 178 ? -18.534 -3.897 11.264 1.00 98.31 178 ALA A N 1
ATOM 1404 C CA . ALA A 1 178 ? -18.723 -5.345 11.357 1.00 98.31 178 ALA A CA 1
ATOM 1405 C C . ALA A 1 178 ? -18.328 -6.093 10.071 1.00 98.31 178 ALA A C 1
ATOM 1407 O O . ALA A 1 178 ? -17.873 -7.238 10.157 1.00 98.31 178 ALA A O 1
ATOM 1408 N N . ALA A 1 179 ? -18.508 -5.463 8.904 1.00 98.00 179 ALA A N 1
ATOM 1409 C CA . ALA A 1 179 ? -18.070 -5.990 7.610 1.00 98.00 179 ALA A CA 1
ATOM 1410 C C . ALA A 1 179 ? -16.542 -5.917 7.437 1.00 98.00 179 ALA A C 1
ATOM 1412 O O . ALA A 1 179 ? -15.963 -6.792 6.803 1.00 98.00 179 ALA A O 1
ATOM 1413 N N . GLY A 1 180 ? -15.903 -4.926 8.060 1.00 97.75 180 GLY A N 1
ATOM 1414 C CA . GLY A 1 180 ? -14.470 -4.673 7.960 1.00 97.75 180 GLY A CA 1
ATOM 1415 C C . GLY A 1 180 ? -14.194 -3.477 7.061 1.00 97.75 180 GLY A C 1
ATOM 1416 O O . GLY A 1 180 ? -14.395 -3.538 5.851 1.00 97.75 180 GLY A O 1
ATOM 1417 N N . VAL A 1 181 ? -13.723 -2.384 7.656 1.00 97.88 181 VAL A N 1
ATOM 1418 C CA . VAL A 1 181 ? -13.332 -1.179 6.913 1.00 97.88 181 VAL A CA 1
ATOM 1419 C C . VAL A 1 181 ? -11.866 -1.273 6.505 1.00 97.88 181 VAL A C 1
ATOM 1421 O O . VAL A 1 181 ? -11.048 -1.763 7.290 1.00 97.88 181 VAL A O 1
ATOM 1424 N N . SER A 1 182 ? -11.534 -0.806 5.298 1.00 97.19 182 SER A N 1
ATOM 1425 C CA . SER A 1 182 ? -10.137 -0.588 4.916 1.00 97.19 182 SER A CA 1
ATOM 1426 C C . SER A 1 182 ? -9.587 0.566 5.741 1.00 97.19 182 SER A C 1
ATOM 1428 O O . SER A 1 182 ? -10.188 1.635 5.823 1.00 97.19 182 SER A O 1
ATOM 1430 N N . LEU A 1 183 ? -8.459 0.341 6.402 1.00 97.69 183 LEU A N 1
ATOM 1431 C CA . LEU A 1 183 ? -7.744 1.396 7.098 1.00 97.69 183 LEU A CA 1
ATOM 1432 C C . LEU A 1 183 ? -6.940 2.259 6.123 1.00 97.69 183 LEU A C 1
ATOM 1434 O O . LEU A 1 183 ? -6.593 3.376 6.497 1.00 97.69 183 LEU A O 1
ATOM 1438 N N . LEU A 1 184 ? -6.673 1.792 4.894 1.00 95.75 184 LEU A N 1
ATOM 1439 C CA . LEU A 1 184 ? -5.952 2.561 3.870 1.00 95.75 184 LEU A CA 1
ATOM 1440 C C . LEU A 1 184 ? -6.714 3.818 3.431 1.00 95.75 184 LEU A C 1
ATOM 1442 O O . LEU A 1 184 ? -6.089 4.818 3.088 1.00 95.75 184 LEU A O 1
ATOM 1446 N N . ASP A 1 185 ? -8.045 3.798 3.526 1.00 93.69 185 ASP A N 1
ATOM 1447 C CA . ASP A 1 185 ? -8.918 4.927 3.176 1.00 93.69 185 ASP A CA 1
ATOM 1448 C C . ASP A 1 185 ? -8.738 6.148 4.098 1.00 93.69 185 ASP A C 1
ATOM 1450 O O . ASP A 1 185 ? -9.205 7.249 3.797 1.00 93.69 185 ASP A O 1
ATOM 1454 N N . PHE A 1 186 ? -8.074 5.979 5.246 1.00 95.88 186 PHE A N 1
ATOM 1455 C CA . PHE A 1 186 ? -7.954 7.015 6.265 1.00 95.88 186 PHE A CA 1
ATOM 1456 C C . PHE A 1 186 ? -6.532 7.576 6.325 1.00 95.88 186 PHE A C 1
ATOM 1458 O O . PHE A 1 186 ? -5.699 7.110 7.098 1.00 95.88 186 PHE A O 1
ATOM 1465 N N . GLU A 1 187 ? -6.244 8.634 5.563 1.00 92.81 187 GLU A N 1
ATOM 1466 C CA . GLU A 1 187 ? -4.918 9.286 5.530 1.00 92.81 187 GLU A CA 1
ATOM 1467 C C . GLU A 1 187 ? -4.395 9.666 6.932 1.00 92.81 187 GLU A C 1
ATOM 1469 O O . GLU A 1 187 ? -3.204 9.553 7.220 1.00 92.81 187 GLU A O 1
ATOM 1474 N N . ARG A 1 188 ? -5.296 10.068 7.840 1.00 94.62 188 ARG A N 1
ATOM 1475 C CA . ARG A 1 188 ? -4.958 10.438 9.227 1.00 94.62 188 ARG A CA 1
ATOM 1476 C C . ARG A 1 188 ? -4.633 9.247 10.127 1.00 94.62 188 ARG A C 1
ATOM 1478 O O . ARG A 1 188 ? -4.194 9.442 11.258 1.00 94.62 188 ARG A O 1
ATOM 1485 N N . PHE A 1 189 ? -4.835 8.017 9.668 1.00 97.19 189 PHE A N 1
ATOM 1486 C CA . PHE A 1 189 ? -4.479 6.851 10.459 1.00 97.19 189 PHE A CA 1
ATOM 1487 C C . PHE A 1 189 ? -2.947 6.781 10.636 1.00 97.19 189 PHE A C 1
ATOM 1489 O O . PHE A 1 189 ? -2.216 6.873 9.644 1.00 97.19 189 PHE A O 1
ATOM 1496 N N . PRO A 1 190 ? -2.412 6.628 11.869 1.00 96.81 190 PRO A N 1
ATOM 1497 C CA . PRO A 1 190 ? -0.973 6.754 12.116 1.00 96.81 190 PRO A CA 1
ATOM 1498 C C . PRO A 1 190 ? -0.089 5.837 11.264 1.00 96.81 190 PRO A C 1
ATOM 1500 O O . PRO A 1 190 ? 0.969 6.278 10.814 1.00 96.81 190 PRO A O 1
ATOM 1503 N N . ALA A 1 191 ? -0.528 4.603 10.994 1.00 96.75 191 ALA A N 1
ATOM 1504 C CA . ALA A 1 191 ? 0.228 3.666 10.165 1.00 96.75 191 ALA A CA 1
ATOM 1505 C C . ALA A 1 191 ? 0.335 4.128 8.700 1.00 96.75 191 ALA A C 1
ATOM 1507 O O . ALA A 1 191 ? 1.393 3.976 8.096 1.00 96.75 191 ALA A O 1
ATOM 1508 N N . ASN A 1 192 ? -0.699 4.777 8.153 1.00 96.44 192 ASN A N 1
ATOM 1509 C CA . ASN A 1 192 ? -0.671 5.309 6.787 1.00 96.44 192 ASN A CA 1
ATOM 1510 C C . ASN A 1 192 ? 0.305 6.485 6.668 1.00 96.44 192 ASN A C 1
ATOM 1512 O O . ASN A 1 192 ? 1.092 6.549 5.725 1.00 96.44 192 ASN A O 1
ATOM 1516 N N . ARG A 1 193 ? 0.334 7.382 7.664 1.00 95.62 193 ARG A N 1
ATOM 1517 C CA . ARG A 1 193 ? 1.330 8.469 7.716 1.00 95.62 193 ARG A CA 1
ATOM 1518 C C . ARG A 1 193 ? 2.754 7.941 7.863 1.00 95.62 193 ARG A C 1
ATOM 1520 O O . ARG A 1 193 ? 3.672 8.460 7.230 1.00 95.62 193 ARG A O 1
ATOM 1527 N N . ALA A 1 194 ? 2.942 6.914 8.691 1.00 97.06 194 ALA A N 1
ATOM 1528 C CA . ALA A 1 194 ? 4.233 6.256 8.849 1.00 97.06 194 ALA A CA 1
ATOM 1529 C C . ALA A 1 194 ? 4.683 5.583 7.543 1.00 97.06 194 ALA A C 1
ATOM 1531 O O . ALA A 1 194 ? 5.828 5.775 7.137 1.00 97.06 194 ALA A O 1
ATOM 1532 N N . ALA A 1 195 ? 3.785 4.893 6.834 1.00 97.44 195 ALA A N 1
ATOM 1533 C CA . ALA A 1 195 ? 4.061 4.318 5.519 1.00 97.44 195 ALA A CA 1
ATOM 1534 C C . ALA A 1 195 ? 4.426 5.402 4.487 1.00 97.44 195 ALA A C 1
ATOM 1536 O O . ALA A 1 195 ? 5.450 5.297 3.815 1.00 97.44 195 ALA A O 1
ATOM 1537 N N . ALA A 1 196 ? 3.672 6.503 4.407 1.00 96.81 196 ALA A N 1
ATOM 1538 C CA . ALA A 1 196 ? 3.999 7.618 3.512 1.00 96.81 196 ALA A CA 1
ATOM 1539 C C . ALA A 1 196 ? 5.384 8.224 3.814 1.00 96.81 196 ALA A C 1
ATOM 1541 O O . ALA A 1 196 ? 6.158 8.530 2.902 1.00 96.81 196 ALA A O 1
ATOM 1542 N N . ARG A 1 197 ? 5.746 8.344 5.098 1.00 97.50 197 ARG A N 1
ATOM 1543 C CA . ARG A 1 197 ? 7.089 8.784 5.494 1.00 97.50 197 ARG A CA 1
ATOM 1544 C C . ARG A 1 197 ? 8.166 7.765 5.125 1.00 97.50 197 ARG A C 1
ATOM 1546 O O . ARG A 1 197 ? 9.224 8.166 4.645 1.00 97.50 197 ARG A O 1
ATOM 1553 N N . LEU A 1 198 ? 7.894 6.474 5.300 1.00 97.94 198 LEU A N 1
ATOM 1554 C CA . LEU A 1 198 ? 8.782 5.392 4.880 1.00 97.94 198 LEU A CA 1
ATOM 1555 C C . LEU A 1 198 ? 9.079 5.480 3.377 1.00 97.94 198 LEU A C 1
ATOM 1557 O O . LEU A 1 198 ? 10.240 5.402 2.986 1.00 97.94 198 LEU A O 1
ATOM 1561 N N . LEU A 1 199 ? 8.063 5.733 2.546 1.00 97.38 199 LEU A N 1
ATOM 1562 C CA . LEU A 1 199 ? 8.236 5.925 1.104 1.00 97.38 199 LEU A CA 1
ATOM 1563 C C . LEU A 1 199 ? 9.169 7.098 0.783 1.00 97.38 199 LEU A C 1
ATOM 1565 O O . LEU A 1 199 ? 10.049 6.967 -0.067 1.00 97.38 199 LEU A O 1
A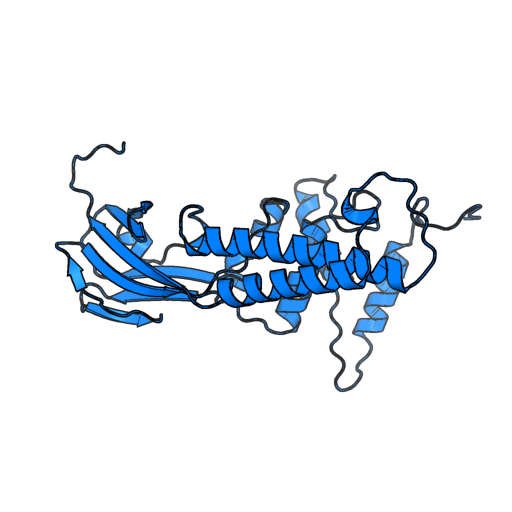TOM 1569 N N . SER A 1 200 ? 9.022 8.227 1.484 1.00 97.81 200 SER A N 1
ATOM 1570 C CA . SER A 1 200 ? 9.923 9.374 1.316 1.00 97.81 200 SER A CA 1
ATOM 1571 C C . SER A 1 200 ? 11.375 9.004 1.626 1.00 97.81 200 SER A C 1
ATOM 1573 O O . SER A 1 200 ? 12.264 9.320 0.839 1.00 97.81 200 SER A O 1
ATOM 1575 N N . LEU A 1 201 ? 11.615 8.295 2.734 1.00 98.38 201 LEU A N 1
ATOM 1576 C CA . LEU A 1 201 ? 12.959 7.857 3.119 1.00 98.38 201 LEU A CA 1
ATOM 1577 C C . LEU A 1 201 ? 13.552 6.880 2.095 1.00 98.38 201 LEU A C 1
ATOM 1579 O O . LEU A 1 201 ? 14.719 7.008 1.735 1.00 98.38 201 LEU A O 1
ATOM 1583 N N . VAL A 1 202 ? 12.751 5.942 1.580 1.00 97.62 202 VAL A N 1
ATOM 1584 C CA . VAL A 1 202 ? 13.174 5.004 0.526 1.00 97.62 202 VAL A CA 1
ATOM 1585 C C . VAL A 1 202 ? 13.548 5.750 -0.758 1.00 97.62 202 VAL A C 1
ATOM 1587 O O . VAL A 1 202 ? 14.572 5.439 -1.370 1.00 97.62 202 VAL A O 1
ATOM 1590 N N . HIS A 1 203 ? 12.777 6.766 -1.153 1.00 96.44 203 HIS A N 1
ATOM 1591 C CA . HIS A 1 203 ? 13.100 7.605 -2.308 1.00 96.44 203 HIS A CA 1
ATOM 1592 C C . HIS A 1 203 ? 14.383 8.417 -2.108 1.00 96.44 203 HIS A C 1
ATOM 1594 O O . HIS A 1 203 ? 15.228 8.455 -3.006 1.00 96.44 203 HIS A O 1
ATOM 1600 N N . ASP A 1 204 ? 14.558 9.036 -0.940 1.00 97.06 204 ASP A N 1
ATOM 1601 C CA . ASP A 1 204 ? 15.778 9.773 -0.612 1.00 97.06 204 ASP A CA 1
ATOM 1602 C C . ASP A 1 204 ? 16.995 8.843 -0.626 1.00 97.06 204 ASP A C 1
ATOM 1604 O O . ASP A 1 204 ? 18.004 9.148 -1.267 1.00 97.06 204 ASP A O 1
ATOM 1608 N N . ARG A 1 205 ? 16.864 7.657 -0.026 1.00 97.62 205 ARG A N 1
ATOM 1609 C CA . ARG A 1 205 ? 17.897 6.622 -0.026 1.00 97.62 205 ARG A CA 1
ATOM 1610 C C . ARG A 1 205 ? 18.272 6.200 -1.445 1.00 97.62 205 ARG A C 1
ATOM 1612 O O . ARG A 1 205 ? 19.454 6.170 -1.785 1.00 97.62 205 ARG A O 1
ATOM 1619 N N . GLN A 1 206 ? 17.283 5.913 -2.292 1.00 95.75 206 GLN A N 1
ATOM 1620 C CA . GLN A 1 206 ? 17.517 5.514 -3.680 1.00 95.75 206 GLN A CA 1
ATOM 1621 C C . GLN A 1 206 ? 18.200 6.626 -4.485 1.00 95.75 206 GLN A C 1
ATOM 1623 O O . GLN A 1 206 ? 19.095 6.344 -5.284 1.00 95.75 206 GLN A O 1
ATOM 1628 N N . ARG A 1 207 ? 17.833 7.893 -4.254 1.00 94.25 207 ARG A N 1
ATOM 1629 C CA . ARG A 1 207 ? 18.484 9.050 -4.883 1.00 94.25 207 ARG A CA 1
ATOM 1630 C C . ARG A 1 207 ? 19.970 9.120 -4.524 1.00 94.25 207 ARG A C 1
ATOM 1632 O O . ARG A 1 207 ? 20.796 9.326 -5.415 1.00 94.25 207 ARG A O 1
ATOM 1639 N N . LEU A 1 208 ? 20.321 8.924 -3.251 1.00 93.88 208 LEU A N 1
ATOM 1640 C CA . LEU A 1 208 ? 21.716 8.946 -2.796 1.00 93.88 208 LEU A CA 1
ATOM 1641 C C . LEU A 1 208 ? 22.514 7.746 -3.319 1.00 93.88 208 LEU A C 1
ATOM 1643 O O . LEU A 1 208 ? 23.623 7.930 -3.822 1.00 93.88 208 LEU A O 1
ATOM 1647 N N . LEU A 1 209 ? 21.937 6.540 -3.283 1.00 93.94 209 LEU A N 1
ATOM 1648 C CA . LEU A 1 209 ? 22.552 5.336 -3.850 1.00 93.94 209 LEU A CA 1
ATOM 1649 C C . LEU A 1 209 ? 22.837 5.491 -5.343 1.00 93.94 209 LEU A C 1
ATOM 1651 O O . LEU A 1 209 ? 23.941 5.190 -5.801 1.00 93.94 209 LEU A O 1
ATOM 1655 N N . TYR A 1 210 ? 21.866 6.002 -6.100 1.00 90.62 210 TYR A N 1
ATOM 1656 C CA . TYR A 1 210 ? 22.038 6.261 -7.523 1.00 90.62 210 TYR A CA 1
ATOM 1657 C C . TYR A 1 210 ? 23.157 7.278 -7.779 1.00 90.62 210 TYR A C 1
ATOM 1659 O O . TYR A 1 210 ? 24.018 7.042 -8.628 1.00 90.62 210 TYR A O 1
ATOM 1667 N N . ALA A 1 211 ? 23.204 8.374 -7.014 1.00 88.12 211 ALA A N 1
ATOM 1668 C CA . ALA A 1 211 ? 24.271 9.368 -7.117 1.00 88.12 211 ALA A CA 1
ATOM 1669 C C . ALA A 1 211 ? 25.655 8.776 -6.791 1.00 88.12 211 ALA A C 1
ATOM 1671 O O . ALA A 1 211 ? 26.618 9.028 -7.520 1.00 88.12 211 ALA A O 1
ATOM 1672 N N . ALA A 1 212 ? 25.755 7.956 -5.742 1.00 89.44 212 ALA A N 1
ATOM 1673 C CA . ALA A 1 212 ? 26.995 7.295 -5.341 1.00 89.44 212 ALA A CA 1
ATOM 1674 C C . ALA A 1 212 ? 27.482 6.314 -6.416 1.00 89.44 212 ALA A C 1
ATOM 1676 O O . ALA A 1 212 ? 28.652 6.350 -6.805 1.00 89.44 212 ALA A O 1
ATOM 1677 N N . TRP A 1 213 ? 26.577 5.488 -6.950 1.00 89.00 213 TRP A N 1
ATOM 1678 C CA . TRP A 1 213 ? 26.882 4.546 -8.026 1.00 89.00 213 TRP A CA 1
ATOM 1679 C C . TRP A 1 213 ? 27.340 5.262 -9.299 1.00 89.00 213 TRP A C 1
ATOM 1681 O O . TRP A 1 213 ? 28.387 4.938 -9.853 1.00 89.00 213 TRP A O 1
ATOM 1691 N N . ARG A 1 214 ? 26.616 6.298 -9.739 1.00 84.38 214 ARG A N 1
ATOM 1692 C CA . ARG A 1 214 ? 26.976 7.082 -10.933 1.00 84.38 214 ARG A CA 1
ATOM 1693 C C . ARG A 1 214 ? 28.382 7.677 -10.848 1.00 84.38 214 ARG A C 1
ATOM 1695 O O . ARG A 1 214 ? 29.054 7.780 -11.871 1.00 84.38 214 ARG A O 1
ATOM 1702 N N . ARG A 1 215 ? 28.824 8.052 -9.647 1.00 81.88 215 ARG A N 1
ATOM 1703 C CA . ARG A 1 215 ? 30.171 8.585 -9.393 1.00 81.88 215 ARG A CA 1
ATOM 1704 C C . ARG A 1 215 ? 31.249 7.509 -9.362 1.00 81.88 215 ARG A C 1
ATOM 1706 O O . ARG A 1 215 ? 32.382 7.802 -9.730 1.00 81.88 215 ARG A O 1
ATOM 1713 N N . SER A 1 216 ? 30.926 6.288 -8.937 1.00 83.25 216 SER A N 1
ATOM 1714 C CA . SER A 1 216 ? 31.913 5.206 -8.858 1.00 83.25 216 SER A CA 1
ATOM 1715 C C . SER A 1 216 ? 32.235 4.584 -10.220 1.00 83.25 216 SER A C 1
ATOM 1717 O O . SER A 1 216 ? 33.351 4.107 -10.412 1.00 83.25 216 SER A O 1
ATOM 1719 N N . VAL A 1 217 ? 31.298 4.611 -11.176 1.00 82.38 217 VAL A N 1
ATOM 1720 C CA . VAL A 1 217 ? 31.439 3.917 -12.472 1.00 82.38 217 VAL A CA 1
ATOM 1721 C C . VAL A 1 217 ? 31.996 4.769 -13.625 1.00 82.38 217 VAL A C 1
ATOM 1723 O O . VAL A 1 217 ? 32.202 4.238 -14.715 1.00 82.38 217 VAL A O 1
ATOM 1726 N N . GLY A 1 218 ? 32.289 6.065 -13.439 1.00 66.69 218 GLY A N 1
ATOM 1727 C CA . GLY A 1 218 ? 32.976 6.850 -14.477 1.00 66.69 218 GLY A CA 1
ATOM 1728 C C . GLY A 1 218 ? 33.109 8.358 -14.230 1.00 66.69 218 GLY A C 1
ATOM 1729 O O . GLY A 1 218 ? 32.485 8.927 -13.339 1.00 66.69 218 GLY A O 1
ATOM 1730 N N . LYS A 1 219 ? 33.915 9.030 -15.073 1.00 59.50 219 LYS A N 1
ATOM 1731 C CA . LYS A 1 219 ? 34.076 10.500 -15.113 1.00 59.50 219 LYS A CA 1
ATOM 1732 C C . LYS A 1 219 ? 32.848 11.162 -15.749 1.00 59.50 219 LYS A C 1
ATOM 1734 O O . LYS A 1 219 ? 32.917 11.672 -16.864 1.00 59.50 219 LYS A O 1
ATOM 1739 N N . TRP A 1 220 ? 31.704 11.116 -15.078 1.00 53.44 220 TRP A N 1
ATOM 1740 C CA . TRP A 1 220 ? 30.530 11.854 -15.531 1.00 53.44 220 TRP A CA 1
ATOM 1741 C C . TRP A 1 220 ? 30.598 13.293 -15.010 1.00 53.44 220 TRP A C 1
ATOM 1743 O O . TRP A 1 220 ? 30.437 13.538 -13.817 1.00 53.44 220 TRP A O 1
ATOM 1753 N N . THR A 1 221 ? 30.871 14.251 -15.896 1.00 50.41 221 THR A N 1
ATOM 1754 C CA . THR A 1 221 ? 30.804 15.683 -15.584 1.00 50.41 221 THR A CA 1
ATOM 1755 C C . THR A 1 221 ? 29.350 16.130 -15.694 1.00 50.41 221 THR A C 1
ATOM 1757 O O . THR A 1 221 ? 28.852 16.346 -16.798 1.00 50.41 221 THR A O 1
ATOM 1760 N N . SER A 1 222 ? 28.648 16.241 -14.568 1.00 51.03 222 SER A N 1
ATOM 1761 C CA . SER A 1 222 ? 27.342 16.901 -14.543 1.00 51.03 222 SER A CA 1
ATOM 1762 C C . SER A 1 222 ? 27.518 18.368 -14.939 1.00 51.03 222 SER A C 1
ATOM 1764 O O . SER A 1 222 ? 28.250 19.100 -14.274 1.00 51.03 222 SER A O 1
ATOM 1766 N N . THR A 1 223 ? 26.839 18.823 -15.987 1.00 49.00 223 THR A N 1
ATOM 1767 C CA . THR A 1 223 ? 26.739 20.254 -16.324 1.00 49.00 223 THR A CA 1
ATOM 1768 C C . THR A 1 223 ? 25.688 20.998 -15.495 1.00 49.00 223 THR A C 1
ATOM 1770 O O . THR A 1 223 ? 25.454 22.174 -15.745 1.00 49.00 223 THR A O 1
ATOM 1773 N N . GLU A 1 224 ? 25.057 20.360 -14.507 1.00 46.12 224 GLU A N 1
ATOM 1774 C CA . GLU A 1 224 ? 23.957 20.957 -13.742 1.00 46.12 224 GLU A CA 1
ATOM 1775 C C . GLU A 1 224 ? 24.283 21.121 -12.260 1.00 46.12 224 GLU A C 1
ATOM 1777 O O . GLU A 1 224 ? 24.933 20.287 -11.637 1.00 46.12 224 GLU A O 1
ATOM 1782 N N . SER A 1 225 ? 23.837 22.251 -11.724 1.00 49.41 225 SER A N 1
ATOM 1783 C CA . SER A 1 225 ? 24.133 22.834 -10.422 1.00 49.41 225 SER A CA 1
ATOM 1784 C C . SER A 1 225 ? 23.307 22.238 -9.276 1.00 49.41 225 SER A C 1
ATOM 1786 O O . SER A 1 225 ? 22.587 22.973 -8.604 1.00 49.41 225 SER A O 1
ATOM 1788 N N . ASP A 1 226 ? 23.421 20.936 -9.017 1.00 53.19 226 ASP A N 1
ATOM 1789 C CA . ASP A 1 226 ? 22.777 20.321 -7.850 1.00 53.19 226 ASP A CA 1
ATOM 1790 C C . ASP A 1 226 ? 23.714 20.273 -6.637 1.00 53.19 226 ASP A C 1
ATOM 1792 O O . ASP A 1 226 ? 24.883 19.898 -6.735 1.00 53.19 226 ASP A O 1
ATOM 1796 N N . SER A 1 227 ? 23.196 20.626 -5.457 1.00 52.19 227 SER A N 1
ATOM 1797 C CA . SER A 1 227 ? 23.906 20.593 -4.163 1.00 52.19 227 SER A CA 1
ATOM 1798 C C . SER A 1 227 ? 24.513 19.222 -3.835 1.00 52.19 227 SER A C 1
ATOM 1800 O O . SER A 1 227 ? 25.530 19.141 -3.144 1.00 52.19 227 SER A O 1
ATOM 1802 N N . LEU A 1 228 ? 23.961 18.148 -4.411 1.00 53.62 228 LEU A N 1
ATOM 1803 C CA . LEU A 1 228 ? 24.507 16.796 -4.339 1.00 53.62 228 LEU A CA 1
ATOM 1804 C C . LEU A 1 228 ? 25.923 16.698 -4.927 1.00 53.62 228 LEU A C 1
ATOM 1806 O O . LEU A 1 228 ? 26.663 15.799 -4.530 1.00 53.62 228 LEU A O 1
ATOM 1810 N N . ASN A 1 229 ? 26.336 17.589 -5.836 1.00 59.50 229 ASN A N 1
ATOM 1811 C CA . ASN A 1 229 ? 27.616 17.533 -6.562 1.00 59.50 229 ASN A CA 1
ATOM 1812 C C . ASN A 1 229 ? 28.873 17.736 -5.711 1.00 59.50 229 ASN A C 1
ATOM 1814 O O . ASN A 1 229 ? 29.968 17.496 -6.212 1.00 59.50 229 ASN A O 1
ATOM 1818 N N . ARG A 1 230 ? 28.747 18.165 -4.449 1.00 65.69 230 ARG A N 1
ATOM 1819 C CA . ARG A 1 230 ? 29.909 18.380 -3.566 1.00 65.69 230 ARG A CA 1
ATOM 1820 C C . ARG A 1 230 ? 30.205 17.220 -2.615 1.00 65.69 230 ARG A C 1
ATOM 1822 O O . ARG A 1 230 ? 31.314 17.163 -2.100 1.00 65.69 230 ARG A O 1
ATOM 1829 N N . ALA A 1 231 ? 29.251 16.320 -2.382 1.00 78.69 231 ALA A N 1
ATOM 1830 C CA . ALA A 1 231 ? 29.440 15.185 -1.477 1.00 78.69 231 ALA A CA 1
ATOM 1831 C C . ALA A 1 231 ? 30.340 14.110 -2.113 1.00 78.69 231 ALA A C 1
ATOM 1833 O O . ALA A 1 231 ? 30.174 13.770 -3.290 1.00 78.69 231 ALA A O 1
ATOM 1834 N N . SER A 1 232 ? 31.276 13.544 -1.352 1.00 87.19 232 SER A N 1
ATOM 1835 C CA . SER A 1 232 ? 32.055 12.392 -1.817 1.00 87.19 232 SER A CA 1
ATOM 1836 C C . SER A 1 232 ? 31.178 11.132 -1.908 1.00 87.19 232 SER A C 1
ATOM 1838 O O . SER A 1 232 ? 30.061 11.091 -1.392 1.00 87.19 232 SER A O 1
ATOM 1840 N N . VAL A 1 233 ? 31.665 10.080 -2.580 1.00 89.06 233 VAL A N 1
ATOM 1841 C CA . VAL A 1 233 ? 30.975 8.772 -2.580 1.00 89.06 233 VAL A CA 1
ATOM 1842 C C . VAL A 1 233 ? 30.829 8.236 -1.154 1.00 89.06 233 VAL A C 1
ATOM 1844 O O . VAL A 1 233 ? 29.811 7.623 -0.847 1.00 89.06 233 VAL A O 1
ATOM 1847 N N . GLU A 1 234 ? 31.812 8.493 -0.291 1.00 92.31 234 GLU A N 1
ATOM 1848 C CA . GLU A 1 234 ? 31.790 8.051 1.103 1.00 92.31 234 GLU A CA 1
ATOM 1849 C C . GLU A 1 234 ? 30.745 8.819 1.921 1.00 92.31 234 GLU A C 1
ATOM 1851 O O . GLU A 1 234 ? 29.929 8.200 2.596 1.00 92.31 234 GLU A O 1
ATOM 1856 N N . ASP A 1 235 ? 30.659 10.143 1.754 1.00 92.38 235 ASP A N 1
ATOM 1857 C CA . ASP A 1 235 ? 29.635 10.959 2.429 1.00 92.38 235 ASP A CA 1
ATOM 1858 C C . ASP A 1 235 ? 28.213 10.544 2.025 1.00 92.38 235 ASP A C 1
ATOM 1860 O O . ASP A 1 235 ? 27.293 10.558 2.843 1.00 92.38 235 ASP A O 1
ATOM 1864 N N . LEU A 1 236 ? 28.012 10.185 0.751 1.00 92.12 236 LEU A N 1
ATOM 1865 C CA . LEU A 1 236 ? 26.723 9.689 0.267 1.00 92.12 236 LEU A CA 1
ATOM 1866 C C . LEU A 1 236 ? 26.376 8.327 0.875 1.00 92.12 236 LEU A C 1
ATOM 1868 O O . LEU A 1 236 ? 25.218 8.099 1.215 1.00 92.12 236 LEU A O 1
ATOM 1872 N N . LYS A 1 237 ? 27.356 7.426 1.013 1.00 93.88 237 LYS A N 1
ATOM 1873 C CA . LYS A 1 237 ? 27.154 6.126 1.667 1.00 93.88 237 LYS A CA 1
ATOM 1874 C C . LYS A 1 237 ? 26.824 6.286 3.148 1.00 93.88 237 LYS A C 1
ATOM 1876 O O . LYS A 1 237 ? 25.907 5.620 3.614 1.00 93.88 237 LYS A O 1
ATOM 1881 N N . GLN A 1 238 ? 27.497 7.200 3.847 1.00 96.12 238 GLN A N 1
ATOM 1882 C CA . GLN A 1 238 ? 27.203 7.494 5.249 1.00 96.12 238 GLN A CA 1
ATOM 1883 C C . GLN A 1 238 ? 25.760 7.991 5.427 1.00 96.12 238 GLN A C 1
ATOM 1885 O O . GLN A 1 238 ? 25.033 7.496 6.282 1.00 96.12 238 GLN A O 1
ATOM 1890 N N . GLN A 1 239 ? 25.303 8.906 4.568 1.00 96.00 239 GLN A N 1
ATOM 1891 C CA . GLN A 1 239 ? 23.909 9.369 4.582 1.00 96.00 239 GLN A CA 1
ATOM 1892 C C . GLN A 1 239 ? 22.908 8.252 4.248 1.00 96.00 239 GLN A C 1
ATOM 1894 O O . GLN A 1 239 ? 21.810 8.220 4.798 1.00 96.00 239 GLN A O 1
ATOM 1899 N N . VAL A 1 240 ? 23.260 7.323 3.351 1.00 97.50 240 VAL A N 1
ATOM 1900 C CA . VAL A 1 240 ? 22.434 6.134 3.082 1.00 97.50 240 VAL A CA 1
ATOM 1901 C C . VAL A 1 240 ? 22.306 5.264 4.330 1.00 97.50 240 VAL A C 1
ATOM 1903 O O . VAL A 1 240 ? 21.203 4.813 4.614 1.00 97.50 240 VAL A O 1
ATOM 1906 N N . GLU A 1 241 ? 23.383 5.070 5.092 1.00 97.94 241 GLU A N 1
ATOM 1907 C CA . GLU A 1 241 ? 23.351 4.298 6.339 1.00 97.94 241 GLU A CA 1
ATOM 1908 C C . GLU A 1 241 ? 22.463 4.961 7.405 1.00 97.94 241 GLU A C 1
ATOM 1910 O O . GLU A 1 241 ? 21.661 4.292 8.055 1.00 97.94 241 GLU A O 1
ATOM 1915 N N . GLU A 1 242 ? 22.528 6.287 7.540 1.00 98.00 242 GLU A N 1
ATOM 1916 C CA . GLU A 1 242 ? 21.636 7.045 8.428 1.00 98.00 242 GLU A CA 1
ATOM 1917 C C . GLU A 1 242 ? 20.159 6.912 8.021 1.00 98.00 242 GLU A C 1
ATOM 1919 O O . GLU A 1 242 ? 19.273 6.819 8.877 1.00 98.00 242 GLU A O 1
ATOM 1924 N N . LEU A 1 243 ? 19.871 6.899 6.715 1.00 98.31 243 LEU A N 1
ATOM 1925 C CA . LEU A 1 243 ? 18.522 6.649 6.203 1.00 98.31 243 LEU A CA 1
ATOM 1926 C C . LEU A 1 243 ? 18.093 5.197 6.427 1.00 98.31 243 LEU A C 1
ATOM 1928 O O . LEU A 1 243 ? 16.937 4.971 6.777 1.00 98.31 243 LEU A O 1
ATOM 1932 N N . ASP A 1 244 ? 18.999 4.229 6.275 1.00 98.38 244 ASP A N 1
ATOM 1933 C CA . ASP A 1 244 ? 18.736 2.813 6.552 1.00 98.38 244 ASP A CA 1
ATOM 1934 C C . ASP A 1 244 ? 18.343 2.599 8.015 1.00 98.38 244 ASP A C 1
ATOM 1936 O O . ASP A 1 244 ? 17.333 1.955 8.285 1.00 98.38 244 ASP A O 1
ATOM 1940 N N . GLN A 1 245 ? 19.039 3.233 8.961 1.00 98.31 245 GLN A N 1
ATOM 1941 C CA . GLN A 1 245 ? 18.672 3.182 10.380 1.00 98.31 245 GLN A CA 1
ATOM 1942 C C . GLN A 1 245 ? 17.277 3.775 10.644 1.00 98.31 245 GLN A C 1
ATOM 1944 O O . GLN A 1 245 ? 16.489 3.212 11.409 1.00 98.31 245 GLN A O 1
ATOM 1949 N N . GLN A 1 246 ? 16.935 4.892 9.991 1.00 98.06 246 GLN A N 1
ATOM 1950 C CA . GLN A 1 246 ? 15.604 5.498 10.104 1.00 98.06 246 GLN A CA 1
ATOM 1951 C C . GLN A 1 246 ? 14.508 4.605 9.506 1.00 98.06 246 GLN A C 1
ATOM 1953 O O . GLN A 1 246 ? 13.444 4.452 10.109 1.00 98.06 246 GLN A O 1
ATOM 1958 N N . ILE A 1 247 ? 14.763 4.007 8.340 1.00 98.19 247 ILE A N 1
ATOM 1959 C CA . ILE A 1 247 ? 13.867 3.059 7.665 1.00 98.19 247 ILE A CA 1
ATOM 1960 C C . ILE A 1 247 ? 13.651 1.819 8.535 1.00 98.19 247 ILE A C 1
ATOM 1962 O O . ILE A 1 247 ? 12.509 1.402 8.736 1.00 98.19 247 ILE A O 1
ATOM 1966 N N . ASP A 1 248 ? 14.728 1.255 9.083 1.00 97.31 248 ASP A N 1
ATOM 1967 C CA . ASP A 1 248 ? 14.700 0.046 9.901 1.00 97.31 248 ASP A CA 1
ATOM 1968 C C . ASP A 1 248 ? 13.919 0.237 11.196 1.00 97.31 248 ASP A C 1
ATOM 1970 O O . ASP A 1 248 ? 13.195 -0.676 11.598 1.00 97.31 248 ASP A O 1
ATOM 1974 N N . LEU A 1 249 ? 14.024 1.414 11.819 1.00 95.94 249 LEU A N 1
ATOM 1975 C CA . LEU A 1 249 ? 13.227 1.776 12.987 1.00 95.94 249 LEU A CA 1
ATOM 1976 C C . LEU A 1 249 ? 11.753 1.981 12.619 1.00 95.94 249 LEU A C 1
ATOM 1978 O O . LEU A 1 249 ? 10.865 1.464 13.297 1.00 95.94 249 LEU A O 1
ATOM 1982 N N . LEU A 1 250 ? 11.485 2.728 11.543 1.00 96.31 250 LEU A N 1
ATOM 1983 C CA . LEU A 1 250 ? 10.128 3.114 11.161 1.00 96.31 250 LEU A CA 1
ATOM 1984 C C . LEU A 1 250 ? 9.290 1.919 10.696 1.00 96.31 250 LEU A C 1
ATOM 1986 O O . LEU A 1 250 ? 8.103 1.862 11.002 1.00 96.31 250 LEU A O 1
ATOM 1990 N N . ARG A 1 251 ? 9.895 0.956 9.988 1.00 95.25 251 ARG A N 1
ATOM 1991 C CA . ARG A 1 251 ? 9.188 -0.219 9.453 1.00 95.25 251 ARG A CA 1
ATOM 1992 C C . ARG A 1 251 ? 8.769 -1.241 10.511 1.00 95.25 251 ARG A C 1
ATOM 1994 O O . ARG A 1 251 ? 8.036 -2.171 10.181 1.00 95.25 251 ARG A O 1
ATOM 2001 N N . GLN A 1 252 ? 9.261 -1.123 11.746 1.00 95.25 252 GLN A N 1
ATOM 2002 C CA . GLN A 1 252 ? 8.859 -2.031 12.821 1.00 95.25 252 GLN A CA 1
ATOM 2003 C C . GLN A 1 252 ? 7.373 -1.850 13.148 1.00 95.25 252 GLN A C 1
ATOM 2005 O O . GLN A 1 252 ? 6.866 -0.729 13.029 1.00 95.25 252 GLN A O 1
ATOM 2010 N N . PRO A 1 253 ? 6.679 -2.909 13.610 1.00 95.38 253 PRO A N 1
ATOM 2011 C CA . PRO A 1 253 ? 5.328 -2.769 14.125 1.00 95.38 253 PRO A CA 1
ATOM 2012 C C . PRO A 1 253 ? 5.248 -1.687 15.209 1.00 95.38 253 PRO A C 1
ATOM 2014 O O . PRO A 1 253 ? 6.048 -1.674 16.144 1.00 95.38 253 PRO A O 1
ATOM 2017 N N . GLN A 1 254 ? 4.288 -0.776 15.072 1.00 92.94 254 GLN A N 1
ATOM 2018 C CA . GLN A 1 254 ? 4.113 0.367 15.963 1.00 92.94 254 GLN A CA 1
ATOM 2019 C C . GLN A 1 254 ? 2.935 0.127 16.916 1.00 92.94 254 GLN A C 1
ATOM 2021 O O . GLN A 1 254 ? 1.868 -0.305 16.468 1.00 92.94 254 GLN A O 1
ATOM 2026 N N . PRO A 1 255 ? 3.068 0.439 18.216 1.00 96.50 255 PRO A N 1
ATOM 2027 C CA . PRO A 1 255 ? 1.946 0.388 19.142 1.00 96.50 255 PRO A CA 1
ATOM 2028 C C . PRO A 1 255 ? 0.950 1.516 18.836 1.00 96.50 255 PRO A C 1
ATOM 2030 O O . PRO A 1 255 ? 1.286 2.696 18.930 1.00 96.50 255 PRO A O 1
ATOM 2033 N N . ILE A 1 256 ? -0.298 1.167 18.528 1.00 98.00 256 ILE A N 1
ATOM 2034 C CA . ILE A 1 256 ? -1.390 2.124 18.318 1.00 98.00 256 ILE A CA 1
ATOM 2035 C C . ILE A 1 256 ? -2.482 1.874 19.358 1.00 98.00 256 ILE A C 1
ATOM 2037 O O . ILE A 1 256 ? -3.044 0.783 19.440 1.00 98.00 256 ILE A O 1
ATOM 2041 N N . ARG A 1 257 ? -2.804 2.903 20.147 1.00 98.44 257 ARG A N 1
ATOM 2042 C CA . ARG A 1 257 ? -3.979 2.914 21.031 1.00 98.44 257 ARG A CA 1
ATOM 2043 C C . ARG A 1 257 ? -5.209 3.269 20.217 1.00 98.44 257 ARG A C 1
ATOM 2045 O O . ARG A 1 257 ? -5.245 4.349 19.637 1.00 98.44 257 ARG A O 1
ATOM 2052 N N . LEU A 1 258 ? -6.199 2.391 20.194 1.00 98.62 258 LEU A N 1
ATOM 2053 C CA . LEU A 1 258 ? -7.436 2.565 19.447 1.00 98.62 258 LEU A CA 1
ATOM 2054 C C . LEU A 1 258 ? -8.626 2.676 20.395 1.00 98.62 258 LEU A C 1
ATOM 2056 O O . LEU A 1 258 ? -8.796 1.853 21.295 1.00 98.62 258 LEU A O 1
ATOM 2060 N N . ARG A 1 259 ? -9.465 3.685 20.155 1.00 98.62 259 ARG A N 1
ATOM 2061 C CA . ARG A 1 259 ? -10.781 3.843 20.780 1.00 98.62 259 ARG A CA 1
ATOM 2062 C C . ARG A 1 259 ? -11.865 3.849 19.714 1.00 98.62 259 ARG A C 1
ATOM 2064 O O . ARG A 1 259 ? -11.719 4.468 18.660 1.00 98.62 259 ARG A O 1
ATOM 2071 N N . ILE A 1 260 ? -12.953 3.155 20.009 1.00 98.38 260 ILE A N 1
ATOM 2072 C CA . ILE A 1 260 ? -14.162 3.088 19.194 1.00 98.38 260 ILE A CA 1
ATOM 2073 C C . ILE A 1 260 ? -15.287 3.637 20.056 1.00 98.38 260 ILE A C 1
ATOM 2075 O O . ILE A 1 260 ? -15.688 2.985 21.013 1.00 98.38 260 ILE A O 1
ATOM 2079 N N . GLU A 1 261 ? -15.792 4.822 19.735 1.00 97.81 261 GLU A N 1
ATOM 2080 C CA . GLU A 1 261 ? -16.704 5.573 20.603 1.00 97.81 261 GLU A CA 1
ATOM 2081 C C . GLU A 1 261 ? -18.054 5.763 19.915 1.00 97.81 261 GLU A C 1
ATOM 2083 O O . GLU A 1 261 ? -18.114 6.274 18.799 1.00 97.81 261 GLU A O 1
ATOM 2088 N N . LEU A 1 262 ? -19.154 5.359 20.556 1.00 96.94 262 LEU A N 1
ATOM 2089 C CA . LEU A 1 262 ? -20.491 5.583 19.998 1.00 96.94 262 LEU A CA 1
ATOM 2090 C C . LEU A 1 262 ? -20.795 7.085 19.965 1.00 96.94 262 LEU A C 1
ATOM 2092 O O . LEU A 1 262 ? -20.693 7.767 20.983 1.00 96.94 262 LEU A O 1
ATOM 2096 N N . ILE A 1 263 ? -21.248 7.578 18.817 1.00 95.94 263 ILE A N 1
ATOM 2097 C CA . ILE A 1 263 ? -21.739 8.946 18.666 1.00 95.94 263 ILE A CA 1
ATOM 2098 C C . ILE A 1 263 ? -23.202 8.985 19.133 1.00 95.94 263 ILE A C 1
ATOM 2100 O O . ILE A 1 263 ? -24.035 8.273 18.559 1.00 95.94 263 ILE A O 1
ATOM 2104 N N . PRO A 1 264 ? -23.552 9.800 20.147 1.00 88.31 264 PRO A N 1
ATOM 2105 C CA . PRO A 1 264 ? -24.929 9.926 20.609 1.00 88.31 264 PRO A CA 1
ATOM 2106 C C . PRO A 1 264 ? -25.872 10.396 19.494 1.00 88.31 264 PRO A C 1
ATOM 2108 O O . PRO A 1 264 ? -25.530 11.249 18.671 1.00 88.31 264 PRO A O 1
ATOM 2111 N N . ALA A 1 265 ? -27.097 9.870 19.478 1.00 78.50 265 ALA A N 1
ATOM 2112 C CA . ALA A 1 265 ? -28.118 10.331 18.544 1.00 78.50 265 ALA A CA 1
ATOM 2113 C C . ALA A 1 265 ? -28.427 11.822 18.796 1.00 78.50 265 ALA A C 1
ATOM 2115 O O . ALA A 1 265 ? -28.834 12.195 19.893 1.00 78.50 265 ALA A O 1
ATOM 2116 N N . GLY A 1 266 ? -28.219 12.673 17.783 1.00 66.94 266 GLY A N 1
ATOM 2117 C CA . GLY A 1 266 ? -28.476 14.122 17.843 1.00 66.94 266 GLY A CA 1
ATOM 2118 C C . GLY A 1 266 ? -27.232 15.019 17.815 1.00 66.94 266 GLY A C 1
ATOM 2119 O O . GLY A 1 266 ? -27.366 16.232 17.666 1.00 66.94 266 GLY A O 1
ATOM 2120 N N . SER A 1 267 ? -26.024 14.457 17.890 1.00 60.88 267 SER A N 1
ATOM 2121 C CA . SER A 1 267 ? -24.782 15.208 17.674 1.00 60.88 267 SER A CA 1
ATOM 2122 C C . SER A 1 267 ? -24.614 15.518 16.177 1.00 60.88 267 SER A C 1
ATOM 2124 O O . SER A 1 267 ? -24.475 14.600 15.369 1.00 60.88 267 SER A O 1
ATOM 2126 N N . ARG A 1 268 ? -24.651 16.797 15.770 1.00 42.78 268 ARG A N 1
ATOM 2127 C CA . ARG A 1 268 ? -24.255 17.191 14.402 1.00 42.78 268 ARG A CA 1
ATOM 2128 C C . ARG A 1 268 ? -22.745 16.958 14.221 1.00 42.78 268 ARG A C 1
ATOM 2130 O O . ARG A 1 268 ? -22.010 17.179 15.184 1.00 42.78 268 ARG A O 1
ATOM 2137 N N . PRO A 1 269 ? -22.275 16.536 13.032 1.00 50.44 269 PRO A N 1
ATOM 2138 C CA . PRO A 1 269 ? -20.846 16.545 12.744 1.00 50.44 269 PRO A CA 1
ATOM 2139 C C . PRO A 1 269 ? -20.348 17.996 12.773 1.00 50.44 269 PRO A C 1
ATOM 2141 O O . PRO A 1 269 ? -21.034 18.885 12.262 1.00 50.44 269 PRO A O 1
ATOM 2144 N N . VAL A 1 270 ? -19.209 18.212 13.434 1.00 43.28 270 VAL A N 1
ATOM 2145 C CA . VAL A 1 270 ? -18.442 19.466 13.384 1.00 43.28 270 VAL A CA 1
ATOM 2146 C C . VAL A 1 270 ? -17.607 19.464 12.114 1.00 43.28 270 VAL A C 1
ATOM 2148 O O . VAL A 1 270 ? -17.046 18.387 11.808 1.00 43.28 270 VAL A O 1
#

Secondary structure (DSSP, 8-state):
---S--SGGG--TTHHHHHHHHHHHHHH---TT-----HHHHHHHHHHHHHHH-TT--S-TTSSS--HHHHHHHHHHHHHHTT--SEEEEEEEETTTTEEEESSEEEEEEETTEEEEEEEEPPPPPPPTTS-HHHHHHTTHHHHH-EEEEEEESPPSSEEEEEETTEEEEEEEHHHHHH-EESTT-TTSHHHHHHHHHHHHHHHHHHHHHHHHHHHS------S--GGGGS-HHHHHHHHHHHHHHHHHHTSPEEEEEEEEEPPTT----